Protein AF-A0A1V5G1M1-F1 (afdb_monomer_lite)

Sequence (231 aa):
MRNNINVGIHYLGSWLAGNGCVPIHNLMEDAATAEISRSQVWQALLQPTQAVLLSWSGNGELPQVTHVEAAEQYLDLRGEAVLAGLYLNELILALLPRHEAQVELFLRYGECLRQQLSTDQVQRAWHLRLFERDLLAALGFALQLDRDRHGDTLHPDARYRYHPESGAVRDEQGAAVASLPGALLIGLREGMMPDANDVRACRHWLRDLLAQHLGGRELNAWSLMQEIRAI

pLDDT: mean 88.47, std 7.5, range [48.5, 98.19]

Foldseek 3Di:
DVLLVQLLVQCVVVVVVVDQWDQDPNDTDGPVSNVVSVVVVVVVQPDQPFDWDWDFDDDDDDTHTDDIDTDPDDQPQDDVLVLLSLQLVLLCVQFPDPPDDDPVLVVLSNVLSNQSPDPDPLSNLLSSLLSLQVSCVSSVQHAPLQAFLVRHGQDQAWWWAQDSVRHTDTDPPPPDPLIAGNVLSVCSVVVNRDDSVRSVSSVVVSVVVSCVSSPPDDGPSVVVVVVVVVD

Radius of gyration: 24.03 Å; chains: 1; bounding box: 54×31×76 Å

Structure (mmCIF, N/CA/C/O backbone):
data_AF-A0A1V5G1M1-F1
#
_entry.id   AF-A0A1V5G1M1-F1
#
loop_
_atom_site.group_PDB
_atom_site.id
_atom_site.type_symbol
_atom_site.label_atom_id
_atom_site.label_alt_id
_atom_site.label_comp_id
_atom_site.label_asym_id
_atom_site.label_entity_id
_atom_site.label_seq_id
_atom_site.pdbx_PDB_ins_code
_atom_site.Cartn_x
_atom_site.Cartn_y
_atom_site.Cartn_z
_atom_site.occupancy
_atom_site.B_iso_or_equiv
_atom_site.auth_seq_id
_atom_site.auth_comp_id
_atom_site.auth_asym_id
_atom_site.auth_atom_id
_atom_site.pdbx_PDB_model_num
ATOM 1 N N . MET A 1 1 ? -6.257 -0.663 29.503 1.00 70.69 1 MET A N 1
ATOM 2 C CA . MET A 1 1 ? -7.305 -1.503 28.873 1.00 70.69 1 MET A CA 1
ATOM 3 C C . MET A 1 1 ? -7.975 -2.473 29.848 1.00 70.69 1 MET A C 1
ATOM 5 O O . MET A 1 1 ? -9.162 -2.305 30.075 1.00 70.69 1 MET A O 1
ATOM 9 N N . ARG A 1 2 ? -7.266 -3.433 30.477 1.00 81.00 2 ARG A N 1
ATOM 10 C CA . ARG A 1 2 ? -7.880 -4.378 31.447 1.00 81.00 2 ARG A CA 1
ATOM 11 C C . ARG A 1 2 ? -8.631 -3.685 32.594 1.00 81.00 2 ARG A C 1
ATOM 13 O O . ARG A 1 2 ? -9.730 -4.106 32.923 1.00 81.00 2 ARG A O 1
ATOM 20 N N . ASN A 1 3 ? -8.065 -2.602 33.131 1.00 84.81 3 ASN A N 1
ATOM 21 C CA . ASN A 1 3 ? -8.708 -1.787 34.165 1.00 84.81 3 ASN A CA 1
ATOM 22 C C . ASN A 1 3 ? -10.043 -1.191 33.686 1.00 84.81 3 ASN A C 1
ATOM 24 O O . ASN A 1 3 ? -11.057 -1.358 34.341 1.00 84.81 3 ASN A O 1
ATOM 28 N N . ASN A 1 4 ? -10.067 -0.588 32.496 1.00 83.75 4 ASN A N 1
ATOM 29 C CA . ASN A 1 4 ? -11.269 0.037 31.933 1.00 83.75 4 ASN A CA 1
ATOM 30 C C . ASN A 1 4 ? -12.379 -0.982 31.640 1.00 83.75 4 ASN A C 1
ATOM 32 O O . ASN A 1 4 ? -13.552 -0.691 31.847 1.00 83.75 4 ASN A O 1
ATOM 36 N N . ILE A 1 5 ? -12.010 -2.184 31.180 1.00 83.56 5 ILE A N 1
ATOM 37 C CA . ILE A 1 5 ? -12.963 -3.287 30.990 1.00 83.56 5 ILE A CA 1
ATOM 38 C C . ILE A 1 5 ? -13.539 -3.713 32.344 1.00 83.56 5 ILE A C 1
ATOM 40 O O . ILE A 1 5 ? -14.748 -3.882 32.467 1.00 83.56 5 ILE A O 1
ATOM 44 N N . ASN A 1 6 ? -12.685 -3.856 33.361 1.00 87.12 6 ASN A N 1
ATOM 45 C CA . ASN A 1 6 ? -13.104 -4.225 34.709 1.00 87.12 6 ASN A CA 1
ATOM 46 C C . ASN A 1 6 ? -14.069 -3.177 35.296 1.00 87.12 6 ASN A C 1
ATOM 48 O O . ASN A 1 6 ? -15.199 -3.524 35.632 1.00 87.12 6 ASN A O 1
ATOM 52 N N . VAL A 1 7 ? -13.677 -1.898 35.299 1.00 86.25 7 VAL A N 1
ATOM 53 C CA . VAL A 1 7 ? -14.512 -0.774 35.755 1.00 86.25 7 VAL A CA 1
ATOM 54 C C . VAL A 1 7 ? -15.849 -0.742 35.013 1.00 86.25 7 VAL A C 1
ATOM 56 O O . VAL A 1 7 ? -16.895 -0.681 35.653 1.00 86.25 7 VAL A O 1
ATOM 59 N N . GLY A 1 8 ? -15.840 -0.867 33.682 1.00 85.06 8 GLY A N 1
ATOM 60 C CA . GLY A 1 8 ? -17.059 -0.863 32.872 1.00 85.06 8 GLY A CA 1
ATOM 61 C C . GLY A 1 8 ? -18.022 -2.005 33.210 1.00 85.06 8 GLY A C 1
ATOM 62 O O . GLY A 1 8 ? -19.206 -1.755 33.419 1.00 85.06 8 GLY A O 1
ATOM 63 N N . ILE A 1 9 ? -17.530 -3.248 33.305 1.00 87.31 9 ILE A N 1
ATOM 64 C CA . ILE A 1 9 ? -18.361 -4.430 33.604 1.00 87.31 9 ILE A CA 1
ATOM 65 C C . ILE A 1 9 ? -18.929 -4.361 35.024 1.00 87.31 9 ILE A C 1
ATOM 67 O O . ILE A 1 9 ? -20.124 -4.588 35.221 1.00 87.31 9 ILE A O 1
ATOM 71 N N . HIS A 1 10 ? -18.089 -4.045 36.013 1.00 86.06 10 HIS A N 1
ATOM 72 C CA . HIS A 1 10 ? -18.520 -3.974 37.407 1.00 86.06 10 HIS A CA 1
ATOM 73 C C . HIS A 1 10 ? -19.514 -2.832 37.633 1.00 86.06 10 HIS A C 1
ATOM 75 O O . HIS A 1 10 ? -20.529 -3.042 38.298 1.00 86.06 10 HIS A O 1
ATOM 81 N N . TYR A 1 11 ? -19.283 -1.666 37.021 1.00 89.69 11 TYR A N 1
ATOM 82 C CA . TYR A 1 11 ? -20.225 -0.554 37.085 1.00 89.69 11 TYR A CA 1
ATOM 83 C C . TYR A 1 11 ? -21.585 -0.920 36.475 1.00 89.69 11 TYR A C 1
ATOM 85 O O . TYR A 1 11 ? -22.613 -0.738 37.123 1.00 89.69 11 TYR A O 1
ATOM 93 N N . LEU A 1 12 ? -21.607 -1.504 35.268 1.00 86.44 12 LEU A N 1
ATOM 94 C CA . LEU A 1 12 ? -22.844 -1.945 34.606 1.00 86.44 12 LEU A CA 1
ATOM 95 C C . LEU A 1 12 ? -23.621 -2.967 35.442 1.00 86.44 12 LEU A C 1
ATOM 97 O O . LEU A 1 12 ? -24.838 -2.850 35.574 1.00 86.44 12 LEU A O 1
ATOM 101 N N . GLY A 1 13 ? -22.927 -3.946 36.029 1.00 87.94 13 GLY A N 1
ATOM 102 C CA . GLY A 1 13 ? -23.547 -4.947 36.898 1.00 87.94 13 GLY A CA 1
ATOM 103 C C . GLY A 1 13 ? -24.214 -4.327 38.128 1.00 87.94 13 GLY A C 1
ATOM 104 O O . GLY A 1 13 ? -25.352 -4.667 38.453 1.00 87.94 13 GLY A O 1
ATOM 105 N N . SER A 1 14 ? -23.545 -3.382 38.790 1.00 87.38 14 SER A N 1
ATOM 106 C CA . SER A 1 14 ? -24.107 -2.667 39.941 1.00 87.38 14 SER A CA 1
ATOM 107 C C . SER A 1 14 ? -25.237 -1.709 39.561 1.00 87.38 14 SER A C 1
ATOM 109 O O . SER A 1 14 ? -26.234 -1.640 40.281 1.00 87.38 14 SER A O 1
ATOM 111 N N . TRP A 1 15 ? -25.133 -1.031 38.417 1.00 89.12 15 TRP A N 1
ATOM 112 C CA . TRP A 1 15 ? -26.177 -0.142 37.911 1.00 89.12 15 TRP A CA 1
ATOM 113 C C . TRP A 1 15 ? -27.465 -0.906 37.581 1.00 89.12 15 TRP A C 1
ATOM 115 O O . TRP A 1 15 ? -28.544 -0.495 38.005 1.00 89.12 15 TRP A O 1
ATOM 125 N N . LEU A 1 16 ? -27.360 -2.070 36.923 1.00 87.62 16 LEU A N 1
ATOM 126 C CA . LEU A 1 16 ? -28.497 -2.968 36.669 1.00 87.62 16 LEU A CA 1
ATOM 127 C C . LEU A 1 16 ? -29.128 -3.513 37.960 1.00 87.62 16 LEU A C 1
ATOM 129 O O . LEU A 1 16 ? -30.319 -3.814 37.983 1.00 87.62 16 LEU A O 1
ATOM 133 N N . ALA A 1 17 ? -28.353 -3.605 39.042 1.00 90.19 17 ALA A N 1
ATOM 134 C CA . ALA A 1 17 ? -28.844 -3.948 40.375 1.00 90.19 17 ALA A CA 1
ATOM 135 C C . ALA A 1 17 ? -29.441 -2.746 41.144 1.00 90.19 17 ALA A C 1
ATOM 137 O O . ALA A 1 17 ? -29.832 -2.901 42.300 1.00 90.19 17 ALA A O 1
ATOM 138 N N . GLY A 1 18 ? -29.520 -1.560 40.526 1.00 89.38 18 GLY A N 1
ATOM 139 C CA . GLY A 1 18 ? -30.114 -0.347 41.098 1.00 89.38 18 GLY A CA 1
ATOM 140 C C . GLY A 1 18 ? -29.135 0.597 41.807 1.00 89.38 18 GLY A C 1
ATOM 141 O O . GLY A 1 18 ? -29.579 1.573 42.407 1.00 89.38 18 GLY A O 1
ATOM 142 N N . ASN A 1 19 ? -27.821 0.350 41.737 1.00 86.19 19 ASN A N 1
ATOM 143 C CA . ASN A 1 19 ? -26.796 1.158 42.406 1.00 86.19 19 ASN A CA 1
ATOM 144 C C . ASN A 1 19 ? -25.933 1.933 41.398 1.00 86.19 19 ASN A C 1
ATOM 146 O O . ASN A 1 19 ? -25.110 1.352 40.697 1.00 86.19 19 ASN A O 1
ATOM 150 N N . GLY A 1 20 ? -26.081 3.261 41.357 1.00 82.75 20 GLY A N 1
ATOM 151 C CA . GLY A 1 20 ? -25.343 4.137 40.432 1.00 82.75 20 GLY A CA 1
ATOM 152 C C . GLY A 1 20 ? -23.979 4.642 40.921 1.00 82.75 20 GLY A C 1
ATOM 153 O O . GLY A 1 20 ? -23.321 5.374 40.185 1.00 82.75 20 GLY A O 1
ATOM 154 N N . CYS A 1 21 ? -23.576 4.278 42.141 1.00 84.31 21 CYS A N 1
ATOM 155 C CA . CYS A 1 21 ? -22.339 4.698 42.800 1.00 84.31 21 CYS A CA 1
ATOM 156 C C . CYS A 1 21 ? -21.640 3.447 43.346 1.00 84.31 21 CYS A C 1
ATOM 158 O O . CYS A 1 21 ? -22.202 2.758 44.203 1.00 84.31 21 CYS A O 1
ATOM 160 N N . VAL A 1 22 ? -20.482 3.097 42.783 1.00 87.69 22 VAL A N 1
ATOM 161 C CA . VAL A 1 22 ? -19.916 1.746 42.904 1.00 87.69 22 VAL A CA 1
ATOM 162 C C . VAL A 1 22 ? -18.461 1.810 43.370 1.00 87.69 22 VAL A C 1
ATOM 164 O O . VAL A 1 22 ? -17.631 2.394 42.676 1.00 87.69 22 VAL A O 1
ATOM 167 N N . PRO A 1 23 ? -18.101 1.189 44.509 1.00 86.50 23 PRO A N 1
ATOM 168 C CA . PRO A 1 23 ? -16.705 1.064 44.906 1.00 86.50 23 PRO A CA 1
ATOM 169 C C . PRO A 1 23 ? -15.978 0.065 43.999 1.00 86.50 23 PRO A C 1
ATOM 171 O O . PRO A 1 23 ? -16.245 -1.136 44.058 1.00 86.50 23 PRO A O 1
ATOM 174 N N . ILE A 1 24 ? -15.026 0.539 43.197 1.00 84.44 24 ILE A N 1
ATOM 175 C CA . ILE A 1 24 ? -14.168 -0.291 42.340 1.00 84.44 24 ILE A CA 1
ATOM 176 C C . ILE A 1 24 ? -12.715 0.129 42.583 1.00 84.44 24 ILE A C 1
ATOM 178 O O . ILE A 1 24 ? -12.389 1.307 42.553 1.00 84.44 24 ILE A O 1
ATOM 182 N N . HIS A 1 25 ? -11.824 -0.826 42.872 1.00 84.12 25 HIS A N 1
ATOM 183 C CA . HIS A 1 25 ? -10.397 -0.560 43.138 1.00 84.12 25 HIS A CA 1
ATOM 184 C C . HIS A 1 25 ? -10.123 0.534 44.198 1.00 84.12 25 HIS A C 1
ATOM 186 O O . HIS A 1 25 ? -9.190 1.319 44.058 1.00 84.12 25 HIS A O 1
AT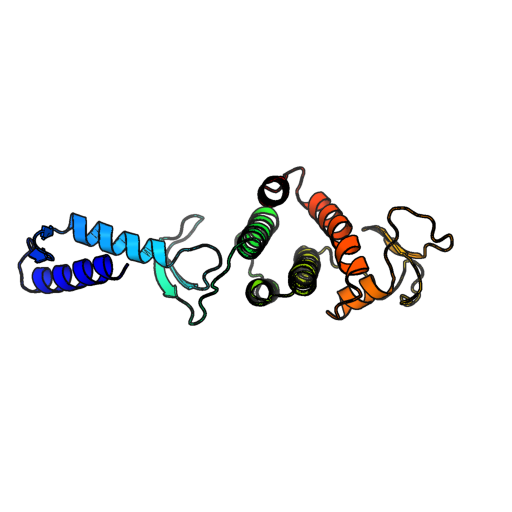OM 192 N N . ASN A 1 26 ? -10.916 0.569 45.278 1.00 84.94 26 ASN A N 1
ATOM 193 C CA . ASN A 1 26 ? -10.886 1.604 46.330 1.00 84.94 26 ASN A CA 1
ATOM 194 C C . ASN A 1 26 ? -11.204 3.037 45.847 1.00 84.94 26 ASN A C 1
ATOM 196 O O . ASN A 1 26 ? -11.005 3.988 46.602 1.00 84.94 26 ASN A O 1
ATOM 200 N N . LEU A 1 27 ? -11.725 3.193 44.630 1.00 84.44 27 LEU A N 1
ATOM 201 C CA . LEU A 1 27 ? -12.268 4.435 44.087 1.00 84.44 27 LEU A CA 1
ATOM 202 C C . LEU A 1 27 ? -13.793 4.340 43.998 1.00 84.44 27 LEU A C 1
ATOM 204 O O . LEU A 1 27 ? -14.360 3.246 43.971 1.00 84.44 27 LEU A O 1
ATOM 208 N N . MET A 1 28 ? -14.458 5.492 44.001 1.00 89.94 28 MET A N 1
ATOM 209 C CA . MET A 1 28 ? -15.906 5.572 43.852 1.00 89.94 28 MET A CA 1
ATOM 210 C C . MET A 1 28 ? -16.243 5.910 42.411 1.00 89.94 28 MET A C 1
ATOM 212 O O . MET A 1 28 ? -15.996 7.030 41.974 1.00 89.94 28 MET A O 1
ATOM 216 N N . GLU A 1 29 ? -16.777 4.929 41.692 1.00 89.00 29 GLU A N 1
ATOM 217 C CA . GLU A 1 29 ? -17.067 5.049 40.272 1.00 89.00 29 GLU A CA 1
ATOM 218 C C . GLU A 1 29 ? -18.537 5.375 40.031 1.00 89.00 29 GLU A C 1
ATOM 220 O O . GLU A 1 29 ? -19.445 4.808 40.652 1.00 89.00 29 GLU A O 1
ATOM 225 N N . ASP A 1 30 ? -18.758 6.294 39.099 1.00 88.94 30 ASP A N 1
ATOM 226 C CA . ASP A 1 30 ? -20.064 6.742 38.649 1.00 88.94 30 ASP A CA 1
ATOM 227 C C . ASP A 1 30 ? -20.233 6.519 37.135 1.00 88.94 30 ASP A C 1
ATOM 229 O O . ASP A 1 30 ? -19.393 5.918 36.451 1.00 88.94 30 ASP A O 1
ATOM 233 N N . ALA A 1 31 ? -21.352 7.004 36.597 1.00 83.69 31 ALA A N 1
ATOM 234 C CA . ALA A 1 31 ? -21.663 6.855 35.181 1.00 83.69 31 ALA A CA 1
ATOM 235 C C . ALA A 1 31 ? -20.630 7.554 34.283 1.00 83.69 31 A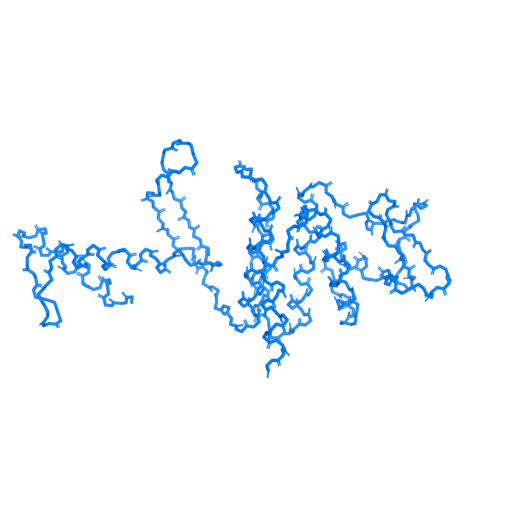LA A C 1
ATOM 237 O O . ALA A 1 31 ? -20.382 7.090 33.170 1.00 83.69 31 ALA A O 1
ATOM 238 N N . ALA A 1 32 ? -20.006 8.641 34.752 1.00 84.38 32 ALA A N 1
ATOM 239 C CA . ALA A 1 32 ? -19.012 9.368 33.979 1.00 84.38 32 ALA A CA 1
ATOM 240 C C . ALA A 1 32 ? -17.715 8.559 33.854 1.00 84.38 32 ALA A C 1
ATOM 242 O O . ALA A 1 32 ? -17.195 8.424 32.742 1.00 84.38 32 ALA A O 1
ATOM 243 N N . THR A 1 33 ? -17.216 7.950 34.938 1.00 84.12 33 THR A N 1
ATOM 244 C CA . THR A 1 33 ? -16.014 7.104 34.831 1.00 84.12 33 THR A CA 1
ATOM 245 C C . THR A 1 33 ? -16.260 5.848 34.000 1.00 84.12 33 THR A C 1
ATOM 247 O O . THR A 1 33 ? -15.388 5.429 33.227 1.00 84.12 33 THR A O 1
ATOM 250 N N . ALA A 1 34 ? -17.450 5.254 34.110 1.00 83.00 34 ALA A N 1
ATOM 251 C CA . ALA A 1 34 ? -17.837 4.122 33.277 1.00 83.00 34 ALA A CA 1
ATOM 252 C C . ALA A 1 34 ? -17.859 4.496 31.786 1.00 83.00 34 ALA A C 1
ATOM 254 O O . ALA A 1 34 ? -17.341 3.748 30.954 1.00 83.00 34 ALA A O 1
ATOM 255 N N . GLU A 1 35 ? -18.371 5.681 31.447 1.00 83.50 35 GLU A N 1
ATOM 256 C CA . GLU A 1 35 ? -18.437 6.170 30.069 1.00 83.50 35 GLU A CA 1
ATOM 257 C C . GLU A 1 35 ? -17.056 6.525 29.494 1.00 83.50 35 GLU A C 1
ATOM 259 O O . GLU A 1 35 ? -16.754 6.204 28.339 1.00 83.50 35 GLU A O 1
ATOM 264 N N . ILE A 1 36 ? -16.165 7.102 30.306 1.00 83.88 36 ILE A N 1
ATOM 265 C CA . ILE A 1 36 ? -14.757 7.321 29.937 1.00 83.88 36 ILE A CA 1
ATOM 266 C C . ILE A 1 36 ? -14.057 5.977 29.702 1.00 83.88 36 ILE A C 1
ATOM 268 O O . ILE A 1 36 ? -13.379 5.795 28.688 1.00 83.88 36 ILE A O 1
ATOM 272 N N . SER A 1 37 ? -14.250 5.013 30.603 1.00 82.81 37 SER A N 1
ATOM 273 C CA . SER A 1 37 ? -13.671 3.672 30.493 1.00 82.81 37 SER A CA 1
ATOM 274 C C . SER A 1 37 ? -14.140 2.963 29.219 1.00 82.81 37 SER A C 1
ATOM 276 O O . SER A 1 37 ? -13.314 2.422 28.478 1.00 82.81 37 SER A O 1
ATOM 278 N N . ARG A 1 38 ? -15.443 3.032 28.913 1.00 81.25 38 ARG A N 1
ATOM 279 C CA . ARG A 1 38 ? -16.045 2.512 27.677 1.00 81.25 38 ARG A CA 1
ATOM 280 C C . ARG A 1 38 ? -15.443 3.177 26.437 1.00 81.25 38 ARG A C 1
ATOM 282 O O . ARG A 1 38 ? -15.018 2.480 25.515 1.00 81.25 38 ARG A O 1
ATOM 289 N N . SER A 1 39 ? -15.345 4.506 26.437 1.00 80.50 39 SER A N 1
ATOM 290 C CA . SER A 1 39 ? -14.796 5.291 25.322 1.00 80.50 39 SER A CA 1
ATOM 291 C C . SER A 1 39 ? -13.324 4.972 25.054 1.00 80.50 39 SER A C 1
ATOM 293 O O . SER A 1 39 ? -12.921 4.817 23.904 1.00 80.50 39 SER A O 1
ATOM 295 N N . GLN A 1 40 ? -12.519 4.785 26.102 1.00 81.50 40 GLN A N 1
ATOM 296 C CA . GLN A 1 40 ? -11.112 4.399 25.962 1.00 81.50 40 GLN A CA 1
ATOM 297 C C . GLN A 1 40 ? -10.937 2.974 25.412 1.00 81.50 40 GLN A C 1
ATOM 299 O O . GLN A 1 40 ? -9.981 2.712 24.683 1.00 81.50 40 GLN A O 1
ATOM 304 N N . VAL A 1 41 ? -11.846 2.042 25.729 1.00 77.62 41 VAL A N 1
ATOM 305 C CA . VAL A 1 41 ? -11.844 0.699 25.115 1.00 77.62 41 VAL A CA 1
ATOM 306 C C . VAL A 1 41 ? -12.139 0.792 23.614 1.00 77.62 41 VAL A C 1
ATOM 308 O O . VAL A 1 41 ? -11.462 0.137 22.828 1.00 77.62 41 VAL A O 1
ATOM 311 N N . TRP A 1 42 ? -13.078 1.649 23.206 1.00 77.19 42 TRP A N 1
ATOM 312 C CA . TRP A 1 42 ? -13.374 1.907 21.790 1.00 77.19 42 TRP A CA 1
ATOM 313 C C . TRP A 1 42 ? -12.188 2.539 21.050 1.00 77.19 42 TRP A C 1
ATOM 315 O O . TRP A 1 42 ? -11.819 2.085 19.969 1.00 77.19 42 TRP A O 1
ATOM 325 N N . GLN A 1 43 ? -11.538 3.538 21.650 1.00 77.94 43 GLN A N 1
ATOM 326 C CA . GLN A 1 43 ? -10.333 4.162 21.089 1.00 77.94 43 GLN A CA 1
ATOM 327 C C . GLN A 1 43 ? -9.181 3.162 20.914 1.00 77.94 43 GLN A C 1
ATOM 329 O O . GLN A 1 43 ? -8.406 3.272 19.966 1.00 77.94 43 GLN A O 1
ATOM 334 N N . ALA A 1 44 ? -9.072 2.170 21.801 1.00 77.69 44 ALA A N 1
ATOM 335 C CA . ALA A 1 44 ? -8.059 1.125 21.691 1.00 77.69 44 ALA A CA 1
ATOM 336 C C . ALA A 1 44 ? -8.301 0.165 20.510 1.00 77.69 44 ALA A C 1
ATOM 338 O O . ALA A 1 44 ? -7.341 -0.412 20.011 1.00 77.69 44 ALA A O 1
ATOM 339 N N . LEU A 1 45 ? -9.549 -0.001 20.054 1.00 79.50 45 LEU A N 1
ATOM 340 C CA . LEU A 1 45 ? -9.872 -0.799 18.864 1.00 79.50 45 LEU A CA 1
ATOM 341 C C . LEU A 1 45 ? -9.643 -0.020 17.564 1.00 79.50 45 LEU A C 1
ATOM 343 O O . LEU A 1 45 ? -9.209 -0.592 16.571 1.00 79.50 45 LEU A O 1
ATOM 347 N N . LEU A 1 46 ? -9.905 1.288 17.569 1.00 84.56 46 LEU A N 1
ATOM 348 C CA . LEU A 1 46 ? -9.789 2.162 16.397 1.00 84.56 46 LEU A CA 1
ATOM 349 C C . LEU A 1 46 ? -8.364 2.710 16.222 1.00 84.56 46 LEU A C 1
ATOM 351 O O . LEU A 1 46 ? -8.153 3.915 16.088 1.00 84.56 46 LEU A O 1
ATOM 355 N N . GLN A 1 47 ? -7.376 1.818 16.248 1.00 85.06 47 GLN A N 1
ATOM 356 C CA . GLN A 1 47 ? -5.984 2.167 15.970 1.00 85.06 47 GLN A CA 1
ATOM 357 C C . GLN A 1 47 ? -5.693 2.072 14.464 1.00 85.06 47 GLN A C 1
ATOM 359 O O . GLN A 1 47 ? -6.236 1.193 13.788 1.00 85.06 47 GLN A O 1
ATOM 364 N N . PRO A 1 48 ? -4.819 2.933 13.906 1.00 85.62 48 PRO A N 1
ATOM 365 C CA . PRO A 1 48 ? -4.356 2.778 12.531 1.00 85.62 48 PRO A CA 1
ATOM 366 C C . PRO A 1 48 ? -3.791 1.374 12.299 1.00 85.62 48 PRO A C 1
ATOM 368 O O . PRO A 1 48 ? -3.149 0.817 13.186 1.00 85.62 48 PRO A O 1
ATOM 371 N N . THR A 1 49 ? -3.988 0.815 11.102 1.00 88.44 49 THR A N 1
ATOM 372 C CA . THR A 1 49 ? -3.501 -0.525 10.695 1.00 88.44 49 THR A CA 1
ATOM 373 C C . THR A 1 49 ? -4.090 -1.720 11.463 1.00 88.44 49 THR A C 1
ATOM 375 O O . THR A 1 49 ? -3.763 -2.863 11.150 1.00 88.44 49 THR A O 1
ATOM 378 N N . GLN A 1 50 ? -5.010 -1.483 12.405 1.00 88.31 50 GLN A N 1
ATOM 379 C CA . GLN A 1 50 ? -5.842 -2.524 13.002 1.00 88.31 50 GLN A CA 1
ATOM 380 C C . GLN A 1 50 ? -6.990 -2.862 12.044 1.00 88.31 50 GLN A C 1
ATOM 382 O O . GLN A 1 50 ? -7.790 -1.997 11.683 1.00 88.31 50 GLN A O 1
ATOM 387 N N . ALA A 1 51 ? -7.108 -4.132 11.660 1.00 90.00 51 ALA A N 1
ATOM 388 C CA . ALA A 1 51 ? -8.280 -4.601 10.934 1.00 90.00 51 ALA A CA 1
ATOM 389 C C . ALA A 1 51 ? -9.487 -4.686 11.882 1.00 90.00 51 ALA A C 1
ATOM 391 O O . ALA A 1 51 ? -9.408 -5.273 12.966 1.00 90.00 51 ALA A O 1
ATOM 392 N N . VAL A 1 52 ? -10.609 -4.103 11.463 1.00 90.88 52 VAL A N 1
ATOM 393 C CA . VAL A 1 52 ? -11.853 -4.062 12.237 1.00 90.88 52 VAL A CA 1
ATOM 394 C C . VAL A 1 52 ? -13.054 -4.361 11.348 1.00 90.88 52 VAL A C 1
ATOM 396 O O . VAL A 1 52 ? -13.092 -3.968 10.182 1.00 90.88 52 VAL A O 1
ATOM 399 N N . LEU A 1 53 ? -14.050 -5.035 11.915 1.00 91.50 53 LEU A N 1
ATOM 400 C CA . LEU A 1 53 ? -15.391 -5.112 11.349 1.00 91.50 53 LEU A CA 1
ATOM 401 C C . LEU A 1 53 ? -16.201 -3.947 11.910 1.00 91.50 53 LEU A C 1
ATOM 403 O O . LEU A 1 53 ? -16.286 -3.762 13.125 1.00 91.50 53 LEU A O 1
ATOM 407 N N . LEU A 1 54 ? -16.770 -3.143 11.017 1.00 90.94 54 LEU A N 1
ATOM 408 C CA . LEU A 1 54 ? -17.494 -1.927 11.364 1.00 90.94 54 LEU A CA 1
ATOM 409 C C . LEU A 1 54 ? -18.926 -2.024 10.860 1.00 90.94 54 LEU A C 1
ATOM 411 O O . LEU A 1 54 ? -19.165 -2.374 9.708 1.00 90.94 54 LEU A O 1
ATOM 415 N N . SER A 1 55 ? -19.874 -1.664 11.719 1.00 92.44 55 SER A N 1
ATOM 416 C CA . SER A 1 55 ? -21.244 -1.354 11.316 1.00 92.44 55 SER A CA 1
ATOM 417 C C . SER A 1 55 ? -21.522 0.114 11.583 1.00 92.44 55 SER A C 1
ATOM 419 O O . SER A 1 55 ? -21.065 0.680 12.579 1.00 92.44 55 SER A O 1
ATOM 421 N N . TRP A 1 56 ? -22.283 0.738 10.693 1.00 92.75 56 TRP A N 1
ATOM 422 C CA . TRP A 1 56 ? -22.685 2.129 10.824 1.00 92.75 56 TRP A CA 1
ATOM 423 C C . TRP A 1 56 ? -24.117 2.329 10.336 1.00 92.75 56 TRP A C 1
ATOM 425 O O . TRP A 1 56 ? -24.664 1.516 9.592 1.00 92.75 56 TRP A O 1
ATOM 435 N N . SER A 1 57 ? -24.729 3.427 10.766 1.00 94.38 57 SER A N 1
ATOM 436 C CA . SER A 1 57 ? -26.063 3.849 10.343 1.00 94.38 57 SER A CA 1
ATOM 437 C C . SER A 1 57 ? -26.095 5.348 10.064 1.00 94.38 57 SER A C 1
ATOM 439 O O . SER A 1 57 ? -25.331 6.112 10.656 1.00 94.38 57 SER A O 1
ATOM 441 N N . GLY A 1 58 ? -27.003 5.771 9.188 1.00 89.62 58 GLY A N 1
ATOM 442 C CA . GLY A 1 58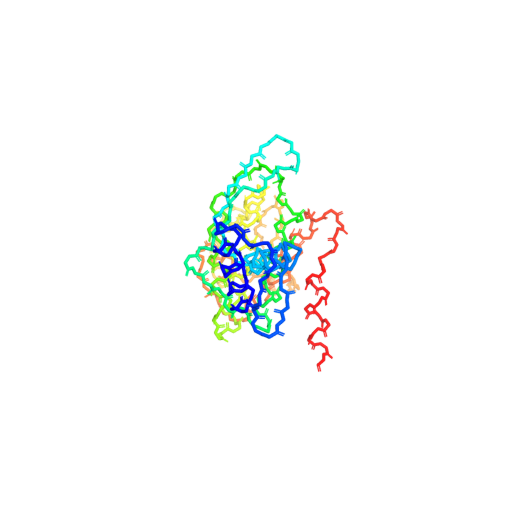 ? -27.142 7.164 8.764 1.00 89.62 58 GLY A CA 1
ATOM 443 C C . GLY A 1 58 ? -26.663 7.400 7.331 1.00 89.62 58 GLY A C 1
ATOM 444 O O . GLY A 1 58 ? -25.943 6.586 6.757 1.00 89.62 58 GLY A O 1
ATOM 445 N N . ASN A 1 59 ? -27.096 8.525 6.765 1.00 81.75 59 ASN A N 1
ATOM 446 C CA . ASN A 1 59 ? -26.752 8.966 5.416 1.00 81.75 59 ASN A CA 1
ATOM 447 C C . ASN A 1 59 ? -25.790 10.160 5.473 1.00 81.75 59 ASN A C 1
ATOM 449 O O . ASN A 1 59 ? -25.791 10.916 6.444 1.00 81.75 59 ASN A O 1
ATOM 453 N N . GLY A 1 60 ? -25.041 10.383 4.394 1.00 80.25 60 GLY A N 1
ATOM 454 C CA . GLY A 1 60 ? -24.144 11.534 4.259 1.00 80.25 60 GLY A CA 1
ATOM 455 C C . GLY A 1 60 ? -22.716 11.250 4.728 1.00 80.25 60 GLY A C 1
ATOM 456 O O . GLY A 1 60 ? -22.305 10.099 4.852 1.00 80.25 60 GLY A O 1
ATOM 457 N N . GLU A 1 61 ? -21.939 12.312 4.948 1.00 81.94 61 GLU A N 1
ATOM 458 C CA . GLU A 1 61 ? -20.487 12.205 5.162 1.00 81.94 61 GLU A CA 1
ATOM 459 C C . GLU A 1 61 ? -20.066 11.756 6.568 1.00 81.94 61 GLU A C 1
ATOM 461 O O . GLU A 1 61 ? -18.917 11.356 6.757 1.00 81.94 61 GLU A O 1
ATOM 466 N N . LEU A 1 62 ? -20.972 11.830 7.546 1.00 86.50 62 LEU A N 1
ATOM 467 C CA . LEU A 1 62 ? -20.703 11.523 8.953 1.00 86.50 62 LEU A CA 1
ATOM 468 C C . LEU A 1 62 ? -21.713 10.494 9.487 1.00 86.50 62 LEU A C 1
ATOM 470 O O . LEU A 1 62 ? -22.581 10.842 10.290 1.00 86.50 62 LEU A O 1
ATOM 474 N N . PRO A 1 63 ? -21.646 9.231 9.029 1.00 88.00 63 PRO A N 1
ATOM 475 C CA . PRO A 1 63 ? -22.480 8.175 9.579 1.00 88.00 63 PRO A CA 1
ATOM 476 C C . PRO A 1 63 ? -22.085 7.863 11.027 1.00 88.00 63 PRO A C 1
ATOM 478 O O . PRO A 1 63 ? -20.925 7.982 11.426 1.00 88.00 63 PRO A O 1
ATOM 481 N N . GLN A 1 64 ? -23.056 7.415 11.817 1.00 89.50 64 GLN A N 1
ATOM 482 C CA . GLN A 1 64 ? -22.821 6.988 13.188 1.00 89.50 64 GLN A CA 1
ATOM 483 C C . GLN A 1 64 ? -22.348 5.534 13.199 1.00 89.50 64 GLN A C 1
ATOM 485 O O . GLN A 1 64 ? -23.069 4.643 12.748 1.00 89.50 64 GLN A O 1
ATOM 490 N N . VAL A 1 65 ? -21.160 5.283 13.753 1.00 89.88 65 VAL A N 1
ATOM 491 C CA . VAL A 1 65 ? -20.666 3.923 14.012 1.00 89.88 65 VAL A CA 1
ATOM 492 C C . VAL A 1 65 ? -21.524 3.283 15.103 1.00 89.88 65 VAL A C 1
ATOM 494 O O . VAL A 1 65 ? -21.656 3.832 16.197 1.00 89.88 65 VAL A O 1
ATOM 497 N N . THR A 1 66 ? -22.122 2.132 14.803 1.00 90.19 66 THR A N 1
ATOM 498 C CA . THR A 1 66 ? -23.005 1.392 15.716 1.00 90.19 66 THR A CA 1
ATOM 499 C C . THR A 1 66 ? -22.307 0.201 16.353 1.00 90.19 66 THR A C 1
ATOM 501 O O . THR A 1 66 ? -22.621 -0.143 17.490 1.00 90.19 66 THR A O 1
ATOM 504 N N . HIS A 1 67 ? -21.347 -0.405 15.650 1.00 88.44 67 HIS A N 1
ATOM 505 C CA . HIS A 1 67 ? -20.626 -1.582 16.122 1.00 88.44 67 HIS A CA 1
ATOM 506 C C . HIS A 1 67 ? -19.187 -1.601 15.610 1.00 88.44 67 HIS A C 1
ATOM 508 O O . HIS A 1 67 ? -18.934 -1.214 14.467 1.00 88.44 67 HIS A O 1
ATOM 514 N N . VAL A 1 68 ? -18.265 -2.069 16.451 1.00 89.75 68 VAL A N 1
ATOM 515 C CA . VAL A 1 68 ? -16.842 -2.239 16.129 1.00 89.75 68 VAL A CA 1
ATOM 516 C C . VAL A 1 68 ? -16.360 -3.546 16.741 1.00 89.75 68 VAL A C 1
ATOM 518 O O . VAL A 1 68 ? -16.428 -3.720 17.957 1.00 89.75 68 VAL A O 1
ATOM 521 N N . GLU A 1 69 ? -15.816 -4.434 15.917 1.00 88.25 69 GLU A N 1
ATOM 522 C CA . GLU A 1 69 ? -15.147 -5.654 16.368 1.00 88.25 69 GLU A CA 1
ATOM 523 C C . GLU A 1 69 ? -13.722 -5.689 15.830 1.00 88.25 69 GLU A C 1
ATOM 525 O O . GLU A 1 69 ? -13.472 -5.328 14.679 1.00 88.25 69 GLU A O 1
ATOM 530 N N . ALA A 1 70 ? -12.774 -6.137 16.653 1.00 85.12 70 ALA A N 1
ATOM 531 C CA . ALA A 1 70 ? -11.444 -6.451 16.154 1.00 85.12 70 ALA A CA 1
ATOM 532 C C . ALA A 1 70 ? -11.529 -7.665 15.224 1.00 85.12 70 ALA A C 1
ATOM 534 O O . ALA A 1 70 ? -12.132 -8.676 15.581 1.00 85.12 70 ALA A O 1
ATOM 535 N N . ALA A 1 71 ? -10.875 -7.587 14.067 1.00 82.12 71 ALA A N 1
ATOM 536 C CA . ALA A 1 71 ? -10.578 -8.791 13.310 1.00 82.12 71 ALA A CA 1
ATOM 537 C C . ALA A 1 71 ? -9.571 -9.657 14.093 1.00 82.12 71 ALA A C 1
ATOM 539 O O . ALA A 1 71 ? -8.803 -9.151 14.913 1.00 82.12 71 ALA A O 1
ATOM 540 N N . GLU A 1 72 ? -9.546 -10.963 13.822 1.00 70.19 72 GLU A N 1
ATOM 541 C CA . GLU A 1 72 ? -8.735 -11.933 14.578 1.00 70.19 72 GLU A CA 1
ATOM 542 C C . GLU A 1 72 ? -7.218 -11.662 14.534 1.00 70.19 72 GLU A C 1
ATOM 544 O O . GLU A 1 72 ? -6.469 -12.168 15.370 1.00 70.19 72 GLU A O 1
ATOM 549 N N . GLN A 1 73 ? -6.742 -10.865 13.573 1.00 73.62 73 GLN A N 1
ATOM 550 C CA . GLN A 1 73 ? -5.320 -10.622 13.350 1.00 73.62 73 GLN A CA 1
ATOM 551 C C . GLN A 1 73 ? -4.889 -9.251 13.875 1.00 73.62 73 GLN A C 1
ATOM 553 O O . GLN A 1 73 ? -5.229 -8.211 13.313 1.00 73.62 73 GLN A O 1
ATOM 558 N N . TYR A 1 74 ? -4.072 -9.270 14.929 1.00 81.06 74 TYR A N 1
ATOM 559 C CA . TYR A 1 74 ? -3.335 -8.105 15.412 1.00 81.06 74 TYR A CA 1
ATOM 560 C C . TYR A 1 74 ? -1.960 -8.024 14.736 1.00 81.06 74 TYR A C 1
ATOM 562 O O . TYR A 1 74 ? -1.213 -9.006 14.734 1.00 81.06 74 TYR A O 1
ATOM 570 N N . LEU A 1 75 ? -1.612 -6.854 14.189 1.00 87.06 75 LEU A N 1
ATOM 571 C CA . LEU A 1 75 ? -0.299 -6.592 13.595 1.00 87.06 75 LEU A CA 1
ATOM 572 C C . LEU A 1 75 ? 0.547 -5.744 14.546 1.00 87.06 75 LEU A C 1
ATOM 574 O O . LEU A 1 75 ? 0.303 -4.554 14.726 1.00 87.06 75 LEU A O 1
ATOM 578 N N . ASP A 1 76 ? 1.577 -6.357 15.124 1.00 88.75 76 ASP A N 1
ATOM 579 C CA . ASP A 1 76 ? 2.534 -5.684 16.008 1.00 88.75 76 ASP A CA 1
ATOM 580 C C . ASP A 1 76 ? 3.636 -4.996 15.188 1.00 88.75 76 ASP A C 1
ATOM 582 O O . ASP A 1 76 ? 4.790 -5.432 15.138 1.00 88.75 76 ASP A O 1
ATOM 586 N N . LEU A 1 77 ? 3.255 -3.942 14.462 1.00 89.81 77 LEU A N 1
ATOM 587 C CA . LEU A 1 77 ? 4.195 -3.137 13.687 1.00 89.81 77 LEU A CA 1
ATOM 588 C C . LEU A 1 77 ? 5.096 -2.338 14.633 1.00 89.81 77 LEU A C 1
ATOM 590 O O . LEU A 1 77 ? 4.624 -1.624 15.517 1.00 89.81 77 LEU A O 1
ATOM 594 N N . ARG A 1 78 ? 6.413 -2.415 14.418 1.00 87.88 78 ARG A N 1
ATOM 595 C CA . ARG A 1 78 ? 7.421 -1.730 15.242 1.00 87.88 78 ARG A CA 1
ATOM 596 C C . ARG A 1 78 ? 8.471 -1.029 14.384 1.00 87.88 78 ARG A C 1
ATOM 598 O O . ARG A 1 78 ? 8.804 -1.487 13.292 1.00 87.88 78 ARG A O 1
ATOM 605 N N . GLY A 1 79 ? 9.026 0.071 14.894 1.00 87.56 79 GLY A N 1
ATOM 606 C CA . GLY A 1 79 ? 10.099 0.814 14.222 1.00 87.56 79 GLY A CA 1
ATOM 607 C C . GLY A 1 79 ? 9.711 1.258 12.806 1.00 87.56 79 GLY A C 1
ATOM 608 O O . GLY A 1 79 ? 8.633 1.816 12.606 1.00 87.56 79 GLY A O 1
ATOM 609 N N . GLU A 1 80 ? 10.564 0.974 11.812 1.00 87.44 80 GLU A N 1
ATOM 610 C CA . GLU A 1 80 ? 10.315 1.334 10.403 1.00 87.44 80 GLU A CA 1
ATOM 611 C C . GLU A 1 80 ? 8.994 0.763 9.847 1.00 87.44 80 GLU A C 1
ATOM 613 O O . GLU A 1 80 ? 8.404 1.361 8.948 1.00 87.44 80 GLU A O 1
ATOM 618 N N . ALA A 1 81 ? 8.495 -0.360 10.379 1.00 90.75 81 ALA A N 1
ATOM 619 C CA . ALA A 1 81 ? 7.240 -0.964 9.927 1.00 90.75 81 ALA A CA 1
ATOM 620 C C . ALA A 1 81 ? 6.014 -0.086 10.245 1.00 90.75 81 ALA A C 1
ATOM 622 O O . ALA A 1 81 ? 5.057 -0.057 9.472 1.00 90.75 81 ALA A O 1
ATOM 623 N N . VAL A 1 82 ? 6.058 0.688 11.337 1.00 90.25 82 VAL A N 1
ATOM 624 C CA . VAL A 1 82 ? 5.006 1.667 11.666 1.00 90.25 82 VAL A CA 1
ATOM 625 C C . VAL A 1 82 ? 4.973 2.775 10.616 1.00 90.25 82 VAL A C 1
ATOM 627 O O . VAL A 1 82 ? 3.904 3.150 10.141 1.00 90.25 82 VAL A O 1
ATOM 630 N N . LEU A 1 83 ? 6.147 3.259 10.199 1.00 90.38 83 LEU A N 1
ATOM 631 C CA . LEU A 1 83 ? 6.258 4.291 9.165 1.00 90.38 83 LEU A CA 1
ATOM 632 C C . LEU A 1 83 ? 5.718 3.796 7.823 1.00 90.38 83 LEU A C 1
ATOM 634 O O . LEU A 1 83 ? 5.059 4.550 7.112 1.00 90.38 83 LEU A O 1
ATOM 638 N N . ALA A 1 84 ? 5.963 2.528 7.490 1.00 92.38 84 ALA A N 1
ATOM 639 C CA . ALA A 1 84 ? 5.380 1.895 6.314 1.00 92.38 84 ALA A CA 1
ATOM 640 C C . ALA A 1 84 ? 3.842 1.876 6.387 1.00 92.38 84 ALA A C 1
ATOM 642 O O . ALA A 1 84 ? 3.187 2.255 5.421 1.00 92.38 84 ALA A O 1
ATOM 643 N N . GLY A 1 85 ? 3.261 1.525 7.539 1.00 93.62 85 GLY A N 1
ATOM 644 C CA . GLY A 1 85 ? 1.810 1.571 7.745 1.00 93.62 85 GLY A CA 1
ATOM 645 C C . GLY A 1 85 ? 1.219 2.978 7.594 1.00 93.62 85 GLY A C 1
ATOM 646 O O . GLY A 1 85 ? 0.226 3.163 6.890 1.00 93.62 85 GLY A O 1
ATOM 647 N N . LEU A 1 86 ? 1.860 3.988 8.189 1.00 92.06 86 LEU A N 1
ATOM 648 C CA . LEU A 1 86 ? 1.459 5.391 8.031 1.00 92.06 86 LEU A CA 1
ATOM 649 C C . LEU A 1 86 ? 1.550 5.852 6.574 1.00 92.06 86 LEU A C 1
ATOM 651 O O . LEU A 1 86 ? 0.647 6.531 6.093 1.00 92.06 86 LEU A O 1
ATOM 655 N N . TYR A 1 87 ? 2.600 5.445 5.861 1.00 94.12 87 TYR A N 1
ATOM 656 C CA . TYR A 1 87 ? 2.770 5.756 4.446 1.00 94.12 87 TYR A CA 1
ATOM 657 C C . TYR A 1 87 ? 1.645 5.182 3.579 1.00 94.12 87 TYR A C 1
ATOM 659 O O . TYR A 1 87 ? 1.071 5.906 2.766 1.00 94.12 87 TYR A O 1
ATOM 667 N N . LEU A 1 88 ? 1.292 3.909 3.777 1.00 95.81 88 LEU A N 1
ATOM 668 C CA . LEU A 1 88 ? 0.180 3.278 3.063 1.00 95.81 88 LEU A CA 1
ATOM 669 C C . LEU A 1 88 ? -1.146 3.999 3.340 1.00 95.81 88 LEU A C 1
ATOM 671 O O . LEU A 1 88 ? -1.900 4.278 2.409 1.00 95.81 88 LEU A O 1
ATOM 675 N N . ASN A 1 89 ? -1.408 4.348 4.604 1.00 94.81 89 ASN A N 1
ATOM 676 C CA . ASN A 1 89 ? -2.612 5.091 4.985 1.00 94.81 89 ASN A CA 1
ATOM 677 C C . ASN A 1 89 ? -2.665 6.458 4.308 1.00 94.81 89 ASN A C 1
ATOM 679 O O . ASN A 1 89 ? -3.710 6.855 3.801 1.00 94.81 89 ASN A O 1
ATOM 683 N N . GLU A 1 90 ? -1.546 7.179 4.294 1.00 94.94 90 GLU A N 1
ATOM 684 C CA . GLU A 1 90 ? -1.491 8.505 3.694 1.00 94.94 90 GLU A CA 1
ATOM 685 C C . GLU A 1 90 ? -1.710 8.454 2.180 1.00 94.94 90 GLU A C 1
ATOM 687 O O . GLU A 1 90 ? -2.454 9.280 1.660 1.00 94.94 90 GLU A O 1
ATOM 692 N N . LEU A 1 91 ? -1.148 7.457 1.485 1.00 94.56 91 LEU A N 1
ATOM 693 C CA . LEU A 1 91 ? -1.417 7.233 0.062 1.00 94.56 91 LEU A CA 1
ATOM 694 C C . LEU A 1 91 ? -2.902 6.997 -0.213 1.00 94.56 91 LEU A C 1
ATOM 696 O O . LEU A 1 91 ? -3.474 7.649 -1.083 1.00 94.56 91 LEU A O 1
ATOM 700 N N . ILE A 1 92 ? -3.524 6.083 0.535 1.00 94.56 92 ILE A N 1
ATOM 701 C CA . ILE A 1 92 ? -4.945 5.749 0.388 1.00 94.56 92 ILE A CA 1
ATOM 702 C C . ILE A 1 92 ? -5.805 6.996 0.607 1.00 94.56 92 ILE A C 1
ATOM 704 O O . ILE A 1 92 ? -6.659 7.306 -0.218 1.00 94.56 92 ILE A O 1
ATOM 708 N N . LEU A 1 93 ? -5.549 7.735 1.690 1.00 92.12 93 LEU A N 1
ATOM 709 C CA . LEU A 1 93 ? -6.299 8.944 2.039 1.00 92.12 93 LEU A CA 1
ATOM 710 C C . LEU A 1 93 ? -6.072 10.100 1.061 1.00 92.12 93 LEU A C 1
ATOM 712 O O . LEU A 1 93 ? -6.933 10.970 0.944 1.00 92.12 93 LEU A O 1
ATOM 716 N N . ALA A 1 94 ? -4.911 10.152 0.409 1.00 93.44 94 ALA A N 1
ATOM 717 C CA . ALA A 1 94 ? -4.579 11.209 -0.536 1.00 93.44 94 ALA A CA 1
ATOM 718 C C . ALA A 1 94 ? -5.106 10.934 -1.950 1.00 93.44 94 ALA A C 1
ATOM 720 O O . ALA A 1 94 ? -5.459 11.886 -2.640 1.00 93.44 94 ALA A O 1
ATOM 721 N N . LEU A 1 95 ? -5.129 9.669 -2.384 1.00 93.38 95 LEU A N 1
ATOM 722 C CA . LEU A 1 95 ? -5.333 9.318 -3.791 1.00 93.38 95 LEU A CA 1
ATOM 723 C C . LEU A 1 95 ? -6.666 8.625 -4.083 1.00 93.38 95 LEU A C 1
ATOM 725 O O . LEU A 1 95 ? -7.183 8.791 -5.186 1.00 93.38 95 LEU A O 1
ATOM 729 N N . LEU A 1 96 ? -7.231 7.846 -3.152 1.00 93.00 96 LEU A N 1
ATOM 730 C CA . LEU A 1 96 ? -8.462 7.111 -3.447 1.00 93.00 96 LEU A CA 1
ATOM 731 C C . LEU A 1 96 ? -9.711 7.996 -3.317 1.00 93.00 96 LEU A C 1
ATOM 733 O O . LEU A 1 96 ? -9.832 8.768 -2.359 1.00 93.00 96 LEU A O 1
ATOM 737 N N . PRO A 1 97 ? -10.684 7.853 -4.235 1.00 89.06 97 PRO A N 1
ATOM 738 C CA . PRO A 1 97 ? -11.969 8.523 -4.110 1.00 89.06 97 PRO A CA 1
ATOM 739 C C . PRO A 1 97 ? -12.743 8.009 -2.889 1.00 89.06 97 PRO A C 1
ATOM 741 O O . PRO A 1 97 ? -12.703 6.829 -2.530 1.00 89.06 97 PRO A O 1
ATOM 744 N N . ARG A 1 98 ? -13.490 8.907 -2.237 1.00 87.38 98 ARG A N 1
ATOM 745 C CA . ARG A 1 98 ? -14.383 8.536 -1.129 1.00 87.38 98 ARG A CA 1
ATOM 746 C C . ARG A 1 98 ? -15.577 7.744 -1.672 1.00 87.38 98 ARG A C 1
ATOM 748 O O . ARG 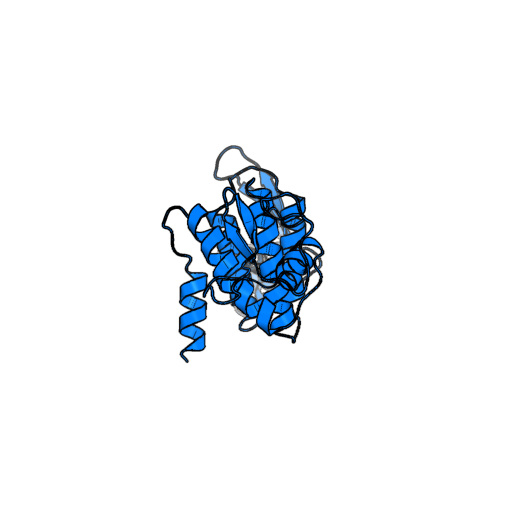A 1 98 ? -16.093 8.056 -2.738 1.00 87.38 98 ARG A O 1
ATOM 755 N N . HIS A 1 99 ? -16.064 6.788 -0.880 1.00 84.81 99 HIS A N 1
ATOM 756 C CA . HIS A 1 99 ? -17.278 5.999 -1.149 1.00 84.81 99 HIS A CA 1
ATOM 757 C C . HIS A 1 99 ? -17.216 5.034 -2.345 1.00 84.81 99 HIS A C 1
ATOM 759 O O . HIS A 1 99 ? -18.248 4.485 -2.725 1.00 84.81 99 HIS A O 1
ATOM 765 N N . GLU A 1 100 ? -16.031 4.764 -2.893 1.00 88.31 100 GLU A N 1
ATOM 766 C CA . GLU A 1 100 ? -15.842 3.743 -3.923 1.00 88.31 100 GLU A CA 1
ATOM 767 C C . GLU A 1 100 ? -15.190 2.487 -3.337 1.00 88.31 100 GLU A C 1
ATOM 769 O O . GLU A 1 100 ? -14.203 2.556 -2.601 1.00 88.31 100 GLU A O 1
ATOM 774 N N . ALA A 1 101 ? -15.757 1.318 -3.640 1.00 90.44 101 ALA A N 1
ATOM 775 C CA . ALA A 1 101 ? -15.260 0.053 -3.117 1.00 90.44 101 ALA A CA 1
ATOM 776 C C . ALA A 1 101 ? -14.031 -0.422 -3.906 1.00 90.44 101 ALA A C 1
ATOM 778 O O . ALA A 1 101 ? -14.129 -0.735 -5.088 1.00 90.44 101 ALA A O 1
ATOM 779 N N . GLN A 1 102 ? -12.894 -0.550 -3.220 1.00 94.25 102 GLN A N 1
ATOM 780 C CA . GLN A 1 102 ? -11.627 -1.025 -3.786 1.00 94.25 102 GLN A CA 1
ATOM 781 C C . GLN A 1 102 ? -11.217 -2.362 -3.144 1.00 94.25 102 GLN A C 1
ATOM 783 O O . GLN A 1 102 ? -10.263 -2.434 -2.372 1.00 94.25 102 GLN A O 1
ATOM 788 N N . VAL A 1 103 ? -11.983 -3.429 -3.415 1.00 94.19 103 VAL A N 1
ATOM 789 C CA . VAL A 1 103 ? -11.871 -4.723 -2.703 1.00 94.19 103 VAL A CA 1
ATOM 790 C C . VAL A 1 103 ? -10.501 -5.383 -2.888 1.00 94.19 103 VAL A C 1
ATOM 792 O O . VAL A 1 103 ? -9.874 -5.766 -1.903 1.00 94.19 103 VAL A O 1
ATOM 795 N N . GLU A 1 104 ? -10.009 -5.491 -4.125 1.00 95.19 104 GLU A N 1
ATOM 796 C CA . GLU A 1 104 ? -8.706 -6.120 -4.392 1.00 95.19 104 GLU A CA 1
ATOM 797 C C . GLU A 1 104 ? -7.570 -5.322 -3.740 1.00 95.19 104 GLU A C 1
ATOM 799 O O . GLU A 1 104 ? -6.732 -5.886 -3.039 1.00 95.19 104 GLU A O 1
ATOM 804 N N . LEU A 1 105 ? -7.582 -3.993 -3.881 1.00 96.81 105 LEU A N 1
ATOM 805 C CA . LEU A 1 105 ? -6.578 -3.126 -3.265 1.00 96.81 105 LEU A CA 1
ATOM 806 C C . LEU A 1 105 ? -6.614 -3.203 -1.730 1.00 96.81 105 LEU A C 1
ATOM 808 O O . LEU A 1 105 ? -5.562 -3.175 -1.096 1.00 96.81 105 LEU A O 1
ATOM 812 N N . PHE A 1 106 ? -7.795 -3.353 -1.124 1.00 95.19 106 PHE A N 1
ATOM 813 C CA . PHE A 1 106 ? -7.933 -3.570 0.317 1.00 95.19 106 PHE A CA 1
ATOM 814 C C . PHE A 1 106 ? -7.255 -4.873 0.773 1.00 95.19 106 PHE A C 1
ATOM 816 O O . PHE A 1 106 ? -6.547 -4.887 1.783 1.00 95.19 106 PHE A O 1
ATOM 823 N N . LEU A 1 107 ? -7.394 -5.961 0.008 1.00 95.06 107 LEU A N 1
ATOM 824 C CA . LEU A 1 107 ? -6.686 -7.215 0.290 1.00 95.06 107 LEU A CA 1
ATOM 825 C C . LEU A 1 107 ? -5.165 -7.051 0.131 1.00 95.06 107 LEU A C 1
ATOM 827 O O . LEU A 1 107 ? -4.404 -7.511 0.987 1.00 95.06 107 LEU A O 1
ATOM 831 N N . ARG A 1 108 ? -4.717 -6.338 -0.914 1.00 96.94 108 ARG A N 1
ATOM 832 C CA . ARG A 1 108 ? -3.293 -6.019 -1.139 1.00 96.94 108 ARG A CA 1
ATOM 833 C C . ARG A 1 108 ? -2.711 -5.145 -0.033 1.00 96.94 108 ARG A C 1
ATOM 835 O O . ARG A 1 108 ? -1.580 -5.381 0.384 1.00 96.94 108 ARG A O 1
ATOM 842 N N . TYR A 1 109 ? -3.479 -4.191 0.488 1.00 96.50 109 TYR A N 1
ATOM 843 C CA . TYR A 1 109 ? -3.108 -3.379 1.647 1.00 96.50 109 TYR A CA 1
ATOM 844 C C . TYR A 1 109 ? -2.849 -4.256 2.879 1.00 96.50 109 TYR A C 1
ATOM 846 O O . TYR A 1 109 ? -1.785 -4.159 3.493 1.00 96.50 109 TYR A O 1
ATOM 854 N N . GLY A 1 110 ? -3.777 -5.163 3.203 1.00 95.00 110 GLY A N 1
ATOM 855 C CA . GLY A 1 110 ? -3.631 -6.078 4.338 1.00 95.00 110 GLY A CA 1
ATOM 856 C C . GLY A 1 110 ? -2.432 -7.024 4.202 1.00 95.00 110 GLY A C 1
ATOM 857 O O . GLY A 1 110 ? -1.697 -7.235 5.168 1.00 95.00 110 GLY 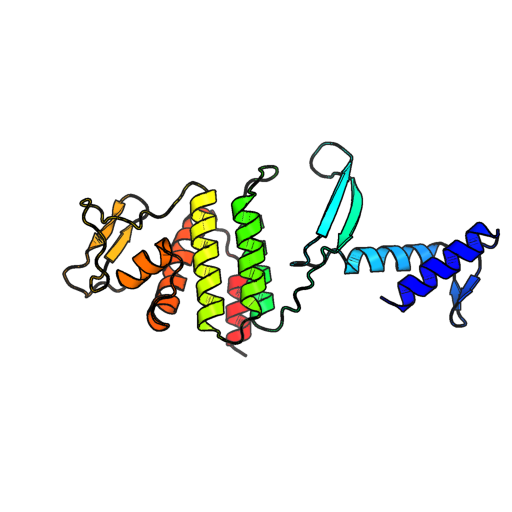A O 1
ATOM 858 N N . GLU A 1 111 ? -2.193 -7.568 3.004 1.00 95.44 111 GLU A N 1
ATOM 859 C CA . GLU A 1 111 ? -0.992 -8.366 2.718 1.00 95.44 111 GLU A CA 1
ATOM 860 C C . GLU A 1 111 ? 0.284 -7.528 2.871 1.00 95.44 111 GLU A C 1
ATOM 862 O O . GLU A 1 111 ? 1.210 -7.938 3.568 1.00 95.44 111 GLU A O 1
ATOM 867 N N . CYS A 1 112 ? 0.323 -6.321 2.299 1.00 97.12 112 CYS A N 1
ATOM 868 C CA . CYS A 1 112 ? 1.482 -5.438 2.392 1.00 97.12 112 CYS A CA 1
ATOM 869 C C . CYS A 1 112 ? 1.829 -5.095 3.848 1.00 97.12 112 CYS A C 1
ATOM 871 O O . CYS A 1 112 ? 3.009 -5.118 4.205 1.00 97.12 112 CYS A O 1
ATOM 873 N N . LEU A 1 113 ? 0.827 -4.819 4.694 1.00 95.88 113 LEU A N 1
ATOM 874 C CA . LEU A 1 113 ? 1.025 -4.598 6.129 1.00 95.88 113 LEU A CA 1
ATOM 875 C C . LEU A 1 113 ? 1.598 -5.834 6.830 1.00 95.88 113 LEU A C 1
ATOM 877 O O . LEU A 1 113 ? 2.564 -5.708 7.580 1.00 95.88 113 LEU A O 1
ATOM 881 N N . ARG A 1 114 ? 1.059 -7.033 6.563 1.00 95.31 114 ARG A N 1
ATOM 882 C CA . ARG A 1 114 ? 1.591 -8.289 7.126 1.00 95.31 114 ARG A CA 1
ATOM 883 C C . ARG A 1 114 ? 3.054 -8.504 6.751 1.00 95.31 114 ARG A C 1
ATOM 885 O O . ARG A 1 114 ? 3.857 -8.886 7.597 1.00 95.31 114 ARG A O 1
ATOM 892 N N . GLN A 1 115 ? 3.424 -8.189 5.514 1.00 96.62 115 GLN A N 1
ATOM 893 C CA . GLN A 1 115 ? 4.800 -8.322 5.031 1.00 96.62 115 GLN A CA 1
ATOM 894 C C . GLN A 1 115 ? 5.774 -7.348 5.710 1.00 96.62 115 GLN A C 1
ATOM 896 O O . GLN A 1 115 ? 6.978 -7.610 5.742 1.00 96.62 115 GLN A O 1
ATOM 901 N N . GLN A 1 116 ? 5.283 -6.271 6.338 1.00 96.06 116 GLN A N 1
ATOM 902 C CA . GLN A 1 116 ? 6.123 -5.387 7.154 1.00 96.06 116 GLN A CA 1
ATOM 903 C C . GLN A 1 116 ? 6.600 -6.030 8.466 1.00 96.06 116 GLN A C 1
ATOM 905 O O . GLN A 1 116 ? 7.494 -5.482 9.107 1.00 96.06 116 GLN A O 1
ATOM 910 N N . LEU A 1 117 ? 6.071 -7.199 8.843 1.00 94.62 117 LEU A N 1
ATOM 911 C CA . LEU A 1 117 ? 6.575 -7.990 9.971 1.00 94.62 117 LEU A CA 1
ATOM 912 C C . LEU A 1 117 ? 7.858 -8.769 9.630 1.00 94.62 117 LEU A C 1
ATOM 914 O O . LEU A 1 117 ? 8.500 -9.303 10.535 1.00 94.62 117 LEU A O 1
ATOM 918 N N . SER A 1 118 ? 8.250 -8.846 8.349 1.00 94.81 118 SER A N 1
ATOM 919 C CA . SER A 1 118 ? 9.499 -9.504 7.950 1.00 94.81 118 SER A CA 1
ATOM 920 C C . SER A 1 118 ? 10.715 -8.785 8.537 1.00 94.81 118 SER A C 1
ATOM 922 O O . SER A 1 118 ? 10.802 -7.552 8.535 1.00 94.81 118 SER A O 1
ATOM 924 N N . THR A 1 119 ? 11.701 -9.557 8.993 1.00 93.56 119 THR A N 1
ATOM 925 C CA . THR A 1 119 ? 12.994 -9.026 9.443 1.00 93.56 119 THR A CA 1
ATOM 926 C C . THR A 1 119 ? 13.842 -8.519 8.273 1.00 93.56 119 THR A C 1
ATOM 928 O O . THR A 1 119 ? 14.655 -7.612 8.464 1.00 93.56 119 THR A O 1
ATOM 931 N N . ASP A 1 120 ? 13.602 -9.011 7.055 1.00 94.44 120 ASP A N 1
ATOM 932 C CA . ASP A 1 120 ? 14.312 -8.598 5.845 1.00 94.44 120 ASP A CA 1
ATOM 933 C C . ASP A 1 120 ? 13.807 -7.239 5.329 1.00 94.44 120 ASP A C 1
ATOM 935 O O . ASP A 1 120 ? 12.676 -7.083 4.860 1.00 94.44 120 ASP A O 1
ATOM 939 N N . GLN A 1 121 ? 14.680 -6.230 5.390 1.00 92.12 121 GLN A N 1
ATOM 940 C CA . GLN A 1 121 ? 14.381 -4.876 4.929 1.00 92.12 121 GLN A CA 1
ATOM 941 C C . GLN A 1 121 ? 14.118 -4.797 3.418 1.00 92.12 121 GLN A C 1
ATOM 943 O O . GLN A 1 121 ? 13.303 -3.975 2.987 1.00 92.12 121 GLN A O 1
ATOM 948 N N . VAL A 1 122 ? 14.786 -5.623 2.610 1.00 94.12 122 VAL A N 1
ATOM 949 C CA . VAL A 1 122 ? 14.593 -5.651 1.154 1.00 94.12 122 VAL A CA 1
ATOM 950 C C . VAL A 1 122 ? 13.207 -6.198 0.842 1.00 94.12 122 VAL A C 1
ATOM 952 O O . VAL A 1 122 ? 12.466 -5.568 0.086 1.00 94.12 122 VAL A O 1
ATOM 955 N N . GLN A 1 123 ? 12.811 -7.284 1.509 1.00 95.12 123 GLN A N 1
ATOM 956 C CA . GLN A 1 123 ? 11.469 -7.848 1.385 1.00 95.12 123 GLN A CA 1
ATOM 957 C C . GLN A 1 123 ? 10.389 -6.841 1.801 1.00 95.12 123 GLN A C 1
ATOM 959 O O . GLN A 1 123 ? 9.408 -6.660 1.077 1.00 95.12 123 GLN A O 1
ATOM 964 N N . ARG A 1 124 ? 10.564 -6.131 2.925 1.00 95.00 124 ARG A N 1
ATOM 965 C CA . ARG A 1 124 ? 9.623 -5.074 3.346 1.00 95.00 124 ARG A CA 1
ATOM 966 C C . ARG A 1 124 ? 9.477 -3.980 2.288 1.00 95.00 124 ARG A C 1
ATOM 968 O O . ARG A 1 124 ? 8.360 -3.582 1.954 1.00 95.00 124 ARG A O 1
ATOM 975 N N . ALA A 1 125 ? 10.602 -3.510 1.745 1.00 94.94 125 ALA A N 1
ATOM 976 C CA . ALA A 1 125 ? 10.621 -2.476 0.715 1.00 94.94 125 ALA A CA 1
ATOM 977 C C . ALA A 1 125 ? 9.969 -2.940 -0.595 1.00 94.94 125 ALA A C 1
ATOM 979 O O . ALA A 1 125 ? 9.279 -2.144 -1.234 1.00 94.94 125 ALA A O 1
ATOM 980 N N . TRP A 1 126 ? 10.161 -4.207 -0.970 1.00 96.88 126 TRP A N 1
ATOM 981 C CA . TRP A 1 126 ? 9.565 -4.805 -2.161 1.00 96.88 126 TRP A CA 1
ATOM 982 C C . TRP A 1 126 ? 8.039 -4.829 -2.097 1.00 96.88 126 TRP A C 1
ATOM 984 O O . TRP A 1 126 ? 7.381 -4.368 -3.026 1.00 96.88 126 TRP A O 1
ATOM 994 N N . HIS A 1 127 ? 7.464 -5.256 -0.972 1.00 97.25 127 HIS A N 1
ATOM 995 C CA . HIS A 1 127 ? 6.007 -5.293 -0.818 1.00 97.25 127 HIS A CA 1
ATOM 996 C C . HIS A 1 127 ? 5.370 -3.900 -0.860 1.00 97.25 127 HIS A C 1
ATOM 998 O O . HIS A 1 127 ? 4.276 -3.751 -1.399 1.00 97.25 127 HIS A O 1
ATOM 1004 N N . LEU A 1 128 ? 6.086 -2.863 -0.408 1.00 97.38 128 LEU A N 1
ATOM 1005 C CA . LEU A 1 128 ? 5.654 -1.482 -0.634 1.00 97.38 128 LEU A CA 1
ATOM 1006 C C . LEU A 1 128 ? 5.621 -1.129 -2.129 1.00 97.38 128 LEU A C 1
ATOM 1008 O O . LEU A 1 128 ? 4.686 -0.466 -2.556 1.00 97.38 128 LEU A O 1
ATOM 1012 N N . ARG A 1 129 ? 6.604 -1.571 -2.931 1.00 97.31 129 ARG A N 1
ATOM 1013 C CA . ARG A 1 129 ? 6.611 -1.309 -4.385 1.00 97.31 129 ARG A CA 1
ATOM 1014 C C . ARG A 1 129 ? 5.445 -2.004 -5.091 1.00 97.31 129 ARG A C 1
ATOM 1016 O O . ARG A 1 129 ? 4.824 -1.411 -5.966 1.00 97.31 129 ARG A O 1
ATOM 1023 N N . LEU A 1 130 ? 5.129 -3.238 -4.692 1.00 97.88 130 LEU A N 1
ATOM 1024 C CA . LEU A 1 130 ? 3.974 -3.967 -5.223 1.00 97.88 130 LEU A CA 1
ATOM 1025 C C . LEU A 1 130 ? 2.662 -3.253 -4.894 1.00 97.88 130 LEU A C 1
ATOM 1027 O O . LEU A 1 130 ? 1.839 -3.067 -5.785 1.00 97.88 130 LEU A O 1
ATOM 1031 N N . PHE A 1 131 ? 2.500 -2.783 -3.654 1.00 98.19 131 PHE A N 1
ATOM 1032 C CA . PHE A 1 131 ? 1.316 -2.015 -3.279 1.00 98.19 131 PHE A CA 1
ATOM 1033 C C . PHE A 1 131 ? 1.188 -0.710 -4.076 1.00 98.19 131 PHE A C 1
ATOM 1035 O O . PHE A 1 131 ? 0.106 -0.384 -4.545 1.00 98.19 131 PHE A O 1
ATOM 1042 N N . GLU A 1 132 ? 2.278 0.034 -4.265 1.00 97.50 132 GLU A N 1
ATOM 1043 C CA . GLU A 1 132 ? 2.276 1.271 -5.059 1.00 97.50 132 GLU A CA 1
ATOM 1044 C C . GLU A 1 132 ? 1.909 1.026 -6.529 1.00 97.50 132 GLU A C 1
ATOM 1046 O O . GLU A 1 132 ? 1.117 1.778 -7.096 1.00 97.50 132 GLU A O 1
ATOM 1051 N N . ARG A 1 133 ? 2.445 -0.043 -7.136 1.00 96.69 133 ARG A N 1
ATOM 1052 C CA . ARG A 1 133 ? 2.055 -0.505 -8.478 1.00 96.69 133 ARG A CA 1
ATOM 1053 C C . ARG A 1 133 ? 0.553 -0.799 -8.536 1.00 96.69 133 ARG A C 1
ATOM 1055 O O . ARG A 1 133 ? -0.118 -0.357 -9.466 1.00 96.69 133 ARG A O 1
ATOM 1062 N N . ASP A 1 134 ? 0.037 -1.529 -7.552 1.00 97.50 134 ASP A N 1
ATOM 1063 C CA . ASP A 1 134 ? -1.374 -1.928 -7.497 1.00 97.50 134 ASP A CA 1
ATOM 1064 C C . ASP A 1 134 ? -2.294 -0.729 -7.259 1.00 97.50 134 ASP A C 1
ATOM 1066 O O . ASP A 1 134 ? -3.371 -0.645 -7.847 1.00 97.50 134 ASP A O 1
ATOM 1070 N N . LEU A 1 135 ? -1.847 0.242 -6.461 1.00 97.19 135 LEU A N 1
ATOM 1071 C CA . LEU A 1 135 ? -2.542 1.504 -6.251 1.00 97.19 135 LEU A CA 1
ATOM 1072 C C . LEU A 1 135 ? -2.631 2.310 -7.551 1.00 97.19 135 LEU A C 1
ATOM 1074 O O . LEU A 1 135 ? -3.713 2.772 -7.897 1.00 97.19 135 LEU A O 1
ATOM 1078 N N . LEU A 1 136 ? -1.531 2.443 -8.302 1.00 95.56 136 LEU A N 1
ATOM 1079 C CA . LEU A 1 136 ? -1.550 3.098 -9.617 1.00 95.56 136 LEU A CA 1
ATOM 1080 C C . LEU A 1 136 ? -2.538 2.410 -10.568 1.00 95.56 136 LEU A C 1
ATOM 1082 O O . LEU A 1 136 ? -3.314 3.088 -11.239 1.00 95.56 136 LEU A O 1
ATOM 1086 N N . ALA A 1 137 ? -2.565 1.075 -10.583 1.00 95.12 137 ALA A N 1
ATOM 1087 C CA . ALA A 1 137 ? -3.529 0.321 -11.380 1.00 95.12 137 ALA A CA 1
ATOM 1088 C C . ALA A 1 137 ? -4.983 0.585 -10.952 1.00 95.12 137 ALA A C 1
ATOM 1090 O O . ALA A 1 137 ? -5.830 0.820 -11.813 1.00 95.12 137 ALA A O 1
ATOM 1091 N N . ALA A 1 138 ? -5.265 0.617 -9.646 1.00 94.75 138 ALA A N 1
ATOM 1092 C CA . ALA A 1 138 ? -6.594 0.925 -9.110 1.00 94.75 138 ALA A CA 1
ATOM 1093 C C . ALA A 1 138 ? -7.060 2.355 -9.441 1.00 94.75 138 ALA A C 1
ATOM 1095 O O . ALA A 1 138 ? -8.252 2.592 -9.610 1.00 94.75 138 ALA A O 1
ATOM 1096 N N . LEU A 1 139 ? -6.122 3.296 -9.590 1.00 93.06 139 LEU A N 1
ATOM 1097 C CA . LEU A 1 139 ? -6.387 4.673 -10.022 1.00 93.06 139 LEU A CA 1
ATOM 1098 C C . LEU A 1 139 ? -6.588 4.811 -11.545 1.00 93.06 139 LEU A C 1
ATOM 1100 O O . LEU A 1 139 ? -6.824 5.915 -12.029 1.00 93.06 139 LEU A O 1
ATOM 1104 N N . GLY A 1 140 ? -6.482 3.718 -12.309 1.00 92.56 140 GLY A N 1
ATOM 1105 C CA . GLY A 1 140 ? -6.581 3.727 -13.772 1.00 92.56 140 GLY A CA 1
ATOM 1106 C C . GLY A 1 140 ? -5.262 4.018 -14.498 1.00 92.56 140 GLY A C 1
ATOM 1107 O O . GLY A 1 140 ? -5.256 4.155 -15.719 1.00 92.56 140 GLY A O 1
ATOM 1108 N N . PHE A 1 141 ? -4.139 4.061 -13.779 1.00 92.75 141 PHE A N 1
ATOM 1109 C CA . PHE A 1 141 ? -2.793 4.319 -14.305 1.00 92.75 141 PHE A CA 1
ATOM 1110 C C . PHE A 1 141 ? -1.918 3.058 -14.250 1.00 92.75 141 PHE A C 1
ATOM 1112 O O . PHE A 1 141 ? -0.762 3.091 -13.825 1.00 92.75 141 PHE A O 1
ATOM 1119 N N . ALA A 1 142 ? -2.483 1.917 -14.655 1.00 92.88 142 ALA A N 1
ATOM 1120 C CA . ALA A 1 142 ? -1.777 0.640 -14.655 1.00 92.88 142 ALA A CA 1
ATOM 1121 C C . ALA A 1 142 ? -0.506 0.702 -15.518 1.00 92.88 142 ALA A C 1
ATOM 1123 O O . ALA A 1 142 ? -0.528 1.145 -16.670 1.00 92.88 142 ALA A O 1
ATOM 1124 N N . LEU A 1 143 ? 0.607 0.230 -14.954 1.00 93.50 143 LEU A N 1
ATOM 1125 C CA . LEU A 1 143 ? 1.896 0.240 -15.635 1.00 93.50 143 LEU A CA 1
ATOM 1126 C C . LEU A 1 143 ? 1.930 -0.807 -16.755 1.00 93.50 143 LEU A C 1
ATOM 1128 O O . LEU A 1 143 ? 1.588 -1.970 -16.542 1.00 93.50 143 LEU A O 1
ATOM 1132 N N . GLN A 1 144 ? 2.404 -0.408 -17.934 1.00 92.88 144 GLN A N 1
ATOM 1133 C CA . GLN A 1 144 ? 2.617 -1.306 -19.069 1.00 92.88 144 GLN A CA 1
ATOM 1134 C C . GLN A 1 144 ? 3.972 -2.006 -18.906 1.00 92.88 144 GLN A C 1
ATOM 1136 O O . GLN A 1 144 ? 5.014 -1.450 -19.252 1.00 92.88 144 GLN A O 1
ATOM 1141 N N . LEU A 1 145 ? 3.960 -3.207 -18.320 1.00 94.12 145 LEU A N 1
ATOM 1142 C CA . LEU A 1 145 ? 5.171 -3.953 -17.936 1.00 94.12 145 LEU A CA 1
ATOM 1143 C C . LEU A 1 145 ? 5.413 -5.221 -18.775 1.00 94.12 145 LEU A C 1
ATOM 1145 O O . LEU A 1 145 ? 6.348 -5.968 -18.506 1.00 94.12 145 LEU A O 1
ATOM 1149 N N . ASP A 1 146 ? 4.583 -5.482 -19.786 1.00 92.00 146 ASP A N 1
ATOM 1150 C CA . ASP A 1 146 ? 4.716 -6.666 -20.646 1.00 92.00 146 ASP A CA 1
ATOM 1151 C C . ASP A 1 146 ? 5.646 -6.453 -21.831 1.00 92.00 146 ASP A C 1
ATOM 1153 O O . ASP A 1 146 ? 6.411 -7.344 -22.218 1.00 92.00 146 ASP A O 1
ATOM 1157 N N . ARG A 1 147 ? 5.535 -5.269 -22.428 1.00 94.25 147 ARG A N 1
ATOM 1158 C CA . ARG A 1 147 ? 6.166 -4.904 -23.688 1.00 94.25 147 ARG A CA 1
ATOM 1159 C C . ARG A 1 147 ? 6.731 -3.497 -23.598 1.00 94.25 147 ARG A C 1
ATOM 1161 O O . ARG A 1 147 ? 6.264 -2.678 -22.807 1.00 94.25 147 ARG A O 1
ATOM 1168 N N . ASP A 1 148 ? 7.732 -3.226 -24.414 1.00 94.62 148 ASP A N 1
ATOM 1169 C CA . ASP A 1 148 ? 8.237 -1.877 -24.618 1.00 94.62 148 ASP A CA 1
ATOM 1170 C C . ASP A 1 148 ? 7.341 -1.073 -25.585 1.00 94.62 148 ASP A C 1
ATOM 1172 O O . ASP A 1 148 ? 6.344 -1.578 -26.111 1.00 94.62 148 ASP A O 1
ATOM 1176 N N . ARG A 1 149 ? 7.696 0.192 -25.845 1.00 93.38 149 ARG A N 1
ATOM 1177 C CA . ARG A 1 149 ? 6.939 1.094 -26.735 1.00 93.38 149 ARG A CA 1
ATOM 1178 C C . ARG A 1 149 ? 6.798 0.582 -28.171 1.00 93.38 149 ARG A C 1
ATOM 1180 O O . ARG A 1 149 ? 5.985 1.119 -28.919 1.00 93.38 149 ARG A O 1
ATOM 1187 N N . HIS A 1 150 ? 7.650 -0.351 -28.590 1.00 91.81 150 HIS A N 1
ATOM 1188 C CA . HIS A 1 150 ? 7.646 -0.939 -29.926 1.00 91.81 150 HIS A CA 1
ATOM 1189 C C . HIS A 1 150 ? 6.835 -2.241 -29.971 1.00 91.81 150 HIS A C 1
ATOM 1191 O O . HIS A 1 150 ? 6.549 -2.742 -31.057 1.00 91.81 150 HIS A O 1
ATOM 1197 N N . GLY A 1 151 ? 6.391 -2.740 -28.814 1.00 92.50 151 GLY A N 1
ATOM 1198 C CA . GLY A 1 151 ? 5.645 -3.984 -28.680 1.00 92.50 151 GLY A CA 1
ATOM 1199 C C . GLY A 1 151 ? 6.533 -5.199 -28.416 1.00 92.50 151 GLY A C 1
ATOM 1200 O O . GLY A 1 151 ? 6.008 -6.314 -28.331 1.00 92.50 151 GLY A O 1
ATOM 1201 N N . ASP A 1 152 ? 7.842 -5.016 -28.245 1.00 94.31 152 ASP A N 1
ATOM 1202 C CA . ASP A 1 152 ? 8.769 -6.106 -27.957 1.00 94.31 152 ASP A CA 1
ATOM 1203 C C . ASP A 1 152 ? 8.689 -6.504 -26.483 1.00 94.31 152 ASP A C 1
ATOM 1205 O O . ASP A 1 152 ? 8.549 -5.659 -25.599 1.00 94.31 152 ASP A O 1
ATOM 1209 N N . THR A 1 153 ? 8.771 -7.804 -26.195 1.00 96.12 153 THR A N 1
ATOM 1210 C CA . THR A 1 153 ? 8.773 -8.303 -24.813 1.00 96.12 153 THR A CA 1
ATOM 1211 C C . THR A 1 153 ? 9.971 -7.743 -24.047 1.00 96.12 153 THR A C 1
ATOM 1213 O O . THR A 1 153 ? 11.091 -7.719 -24.564 1.00 96.12 153 THR A O 1
ATOM 1216 N N . LEU A 1 154 ? 9.756 -7.336 -22.792 1.00 95.31 154 LEU A N 1
ATOM 1217 C CA . LEU A 1 154 ? 10.851 -6.863 -21.944 1.00 95.31 154 LEU A CA 1
ATOM 1218 C C . LEU A 1 154 ? 11.895 -7.966 -21.716 1.00 95.31 154 LEU A C 1
ATOM 1220 O O . LEU A 1 154 ? 11.557 -9.114 -21.425 1.00 95.31 154 LEU A O 1
ATOM 1224 N N . HIS A 1 155 ? 13.173 -7.605 -21.818 1.00 94.44 155 HIS A N 1
ATOM 1225 C CA . HIS A 1 155 ? 14.297 -8.513 -21.623 1.00 94.44 155 HIS A CA 1
ATOM 1226 C C . HIS A 1 155 ? 14.949 -8.266 -20.255 1.00 94.44 155 HIS A C 1
ATOM 1228 O O . HIS A 1 155 ? 15.263 -7.111 -19.957 1.00 94.44 155 HIS A O 1
ATOM 1234 N N . PRO A 1 156 ? 15.210 -9.303 -19.435 1.00 92.31 156 PRO A N 1
ATOM 1235 C CA . PRO A 1 156 ? 15.722 -9.135 -18.072 1.00 92.31 156 PRO A CA 1
ATOM 1236 C C . PRO A 1 156 ? 17.054 -8.373 -18.015 1.00 92.31 156 PRO A C 1
ATOM 1238 O O . PRO A 1 156 ? 17.197 -7.464 -17.200 1.00 92.31 156 PRO A O 1
ATOM 1241 N N . ASP A 1 157 ? 17.973 -8.677 -18.935 1.00 91.38 157 ASP A N 1
ATOM 1242 C CA . ASP A 1 157 ? 19.312 -8.063 -18.989 1.00 91.38 157 ASP A CA 1
ATOM 1243 C C . ASP A 1 157 ? 19.353 -6.683 -19.673 1.00 91.38 157 ASP A C 1
ATOM 1245 O O . ASP A 1 157 ? 20.403 -6.043 -19.737 1.00 91.38 157 ASP A O 1
ATOM 1249 N N . ALA A 1 158 ? 18.233 -6.216 -20.233 1.00 92.56 158 ALA A N 1
ATOM 1250 C CA . ALA A 1 158 ? 18.165 -4.905 -20.870 1.00 92.56 158 ALA A CA 1
ATOM 1251 C C . ALA A 1 158 ? 17.816 -3.810 -19.854 1.00 92.56 158 ALA A C 1
ATOM 1253 O O . ALA A 1 158 ? 17.278 -4.075 -18.780 1.00 92.56 158 ALA A O 1
ATOM 1254 N N . ARG A 1 159 ? 18.098 -2.553 -20.205 1.00 93.25 159 ARG A N 1
ATOM 1255 C CA . ARG A 1 159 ? 17.686 -1.381 -19.423 1.00 93.25 159 ARG A CA 1
ATOM 1256 C C . ARG A 1 159 ? 16.615 -0.598 -20.167 1.00 93.25 159 ARG A C 1
ATOM 1258 O O . ARG A 1 159 ? 16.629 -0.542 -21.395 1.00 93.25 159 ARG A O 1
ATOM 1265 N N . TYR A 1 160 ? 15.707 0.019 -19.420 1.00 93.06 160 TYR A N 1
ATOM 1266 C CA . TYR A 1 160 ? 14.554 0.733 -19.957 1.00 93.06 160 TYR A CA 1
ATOM 1267 C C . TYR A 1 160 ? 14.347 2.061 -19.237 1.00 93.06 160 TYR A C 1
ATOM 1269 O O . TYR A 1 160 ? 14.433 2.133 -18.016 1.00 93.06 160 TYR A O 1
ATOM 1277 N N . ARG A 1 161 ? 14.010 3.117 -19.971 1.00 91.94 161 ARG A N 1
ATOM 1278 C CA . ARG A 1 161 ? 13.400 4.321 -19.395 1.00 91.94 161 ARG A CA 1
ATOM 1279 C C . ARG A 1 161 ? 11.893 4.201 -19.503 1.00 91.94 161 ARG A C 1
ATOM 1281 O O . ARG A 1 161 ? 11.384 3.971 -20.595 1.00 91.94 161 ARG A O 1
ATOM 1288 N N . TYR A 1 162 ? 11.191 4.379 -18.395 1.00 90.81 162 TYR A N 1
ATOM 1289 C CA . TYR A 1 162 ? 9.737 4.317 -18.390 1.00 90.81 162 TYR A CA 1
ATOM 1290 C C . TYR A 1 162 ? 9.132 5.713 -18.531 1.00 90.81 162 TYR A C 1
ATOM 1292 O O . TYR A 1 162 ? 9.467 6.610 -17.758 1.00 90.81 162 TYR A O 1
ATOM 1300 N N . HIS A 1 163 ? 8.226 5.878 -19.492 1.00 88.19 163 HIS A N 1
ATOM 1301 C CA . HIS A 1 163 ? 7.446 7.100 -19.689 1.00 88.19 163 HIS A CA 1
ATOM 1302 C C . HIS A 1 163 ? 5.966 6.787 -19.452 1.00 88.19 163 HIS A C 1
ATOM 1304 O O . HIS A 1 163 ? 5.463 5.878 -20.110 1.00 88.19 163 HIS A O 1
ATOM 1310 N N . PRO A 1 164 ? 5.245 7.517 -18.581 1.00 84.06 164 PRO A N 1
ATOM 1311 C CA . PRO A 1 164 ? 3.831 7.244 -18.296 1.00 84.06 164 PRO A CA 1
ATOM 1312 C C . PRO A 1 164 ? 2.953 7.130 -19.548 1.00 84.06 164 PRO A C 1
ATOM 1314 O O . PRO A 1 164 ? 2.123 6.234 -19.637 1.00 84.06 164 PRO A O 1
ATOM 1317 N N . GLU A 1 165 ? 3.185 7.993 -20.541 1.00 83.56 165 GLU A N 1
ATOM 1318 C CA . GLU A 1 165 ? 2.387 8.049 -21.772 1.00 83.56 165 GLU A CA 1
ATOM 1319 C C . GLU A 1 165 ? 2.795 7.013 -22.830 1.00 83.56 165 GLU A C 1
ATOM 1321 O O . GLU A 1 165 ? 2.003 6.678 -23.705 1.00 83.56 165 GLU A O 1
ATOM 1326 N N . SER A 1 166 ? 4.046 6.538 -22.807 1.00 84.56 166 SER A N 1
ATOM 1327 C CA . SER A 1 166 ? 4.624 5.721 -23.892 1.00 84.56 166 SER A CA 1
ATOM 1328 C C . SER A 1 166 ? 5.105 4.336 -23.451 1.00 84.56 166 SER A C 1
ATOM 1330 O O . SER A 1 166 ? 5.565 3.562 -24.287 1.00 84.56 166 SER A O 1
ATOM 1332 N N . GLY A 1 167 ? 5.030 4.021 -22.157 1.00 90.25 167 GLY A N 1
ATOM 1333 C CA . GLY A 1 167 ? 5.540 2.781 -21.579 1.00 90.25 167 GLY A CA 1
ATOM 1334 C C . GLY A 1 167 ? 7.069 2.722 -21.503 1.00 90.25 167 GLY A C 1
ATOM 1335 O O . GLY A 1 167 ? 7.772 3.741 -21.498 1.00 90.25 167 GLY A O 1
ATOM 1336 N N . ALA A 1 168 ? 7.599 1.503 -21.407 1.00 93.94 168 ALA A N 1
ATOM 1337 C CA . ALA A 1 168 ? 9.033 1.255 -21.335 1.00 93.94 168 ALA A CA 1
ATOM 1338 C C . ALA A 1 168 ? 9.716 1.513 -22.689 1.00 93.94 168 ALA A C 1
ATOM 1340 O O . ALA A 1 168 ? 9.266 1.050 -23.729 1.00 93.94 168 ALA A O 1
ATOM 1341 N N . VAL A 1 169 ? 10.841 2.224 -22.688 1.00 93.50 169 VAL A N 1
ATOM 1342 C CA . VAL A 1 169 ? 11.664 2.492 -23.874 1.00 93.50 169 VAL A CA 1
ATOM 1343 C C . VAL A 1 169 ? 13.058 1.963 -23.614 1.00 93.50 169 VAL A C 1
ATOM 1345 O O . VAL A 1 169 ? 13.703 2.393 -22.657 1.00 93.50 169 VAL A O 1
ATOM 1348 N N . ARG A 1 170 ? 13.526 1.036 -24.451 1.00 93.69 170 ARG A N 1
ATOM 1349 C CA . ARG A 1 170 ? 14.847 0.429 -24.290 1.00 93.69 170 ARG A CA 1
ATOM 1350 C C . ARG A 1 170 ? 15.946 1.496 -24.332 1.00 93.69 170 ARG A C 1
ATOM 1352 O O . ARG A 1 170 ? 15.955 2.365 -25.201 1.00 93.69 170 ARG A O 1
ATOM 1359 N N . ASP A 1 171 ? 16.854 1.443 -23.365 1.00 91.38 171 ASP A N 1
ATOM 1360 C CA . ASP A 1 171 ? 18.042 2.291 -23.292 1.00 91.38 171 ASP A CA 1
ATOM 1361 C C . ASP A 1 171 ? 19.241 1.532 -23.870 1.00 91.38 171 ASP A C 1
ATOM 1363 O O . ASP A 1 171 ? 19.941 0.812 -23.160 1.00 91.38 171 ASP A O 1
ATOM 1367 N N . GLU A 1 172 ? 19.452 1.664 -25.181 1.00 83.06 172 GLU A N 1
ATOM 1368 C CA . GLU A 1 172 ? 20.530 0.971 -25.904 1.00 83.06 172 GLU A CA 1
ATOM 1369 C C . GLU A 1 172 ? 21.932 1.429 -25.488 1.00 83.06 172 GLU A C 1
ATOM 1371 O O . GLU A 1 172 ? 22.899 0.686 -25.639 1.00 83.06 172 GLU A O 1
ATOM 1376 N N . GLN A 1 173 ? 22.051 2.646 -24.957 1.00 77.31 173 GLN A N 1
ATOM 1377 C CA . GLN A 1 173 ? 23.333 3.246 -24.589 1.00 77.31 173 GLN A CA 1
ATOM 1378 C C . GLN A 1 173 ? 23.704 2.955 -23.130 1.00 77.31 173 GLN A C 1
ATOM 1380 O O . GLN A 1 173 ? 24.850 3.173 -22.742 1.00 77.31 173 GLN A O 1
ATOM 1385 N N . GLY A 1 174 ? 22.751 2.477 -22.316 1.00 67.50 174 GLY A N 1
ATOM 1386 C CA . GLY A 1 174 ? 22.951 2.082 -20.916 1.00 67.50 174 GLY A CA 1
ATOM 1387 C C . GLY A 1 174 ? 23.447 3.198 -19.990 1.00 67.50 174 GLY A C 1
ATOM 1388 O O . GLY A 1 174 ? 23.841 2.924 -18.858 1.00 67.50 174 GLY A O 1
ATOM 1389 N N . ALA A 1 175 ? 23.455 4.444 -20.465 1.00 62.72 175 ALA A N 1
ATOM 1390 C CA . ALA A 1 175 ? 24.083 5.588 -19.814 1.00 62.72 175 ALA A CA 1
ATOM 1391 C C . ALA A 1 175 ? 23.064 6.548 -19.182 1.00 62.72 175 ALA A C 1
ATOM 1393 O O . ALA A 1 175 ? 23.454 7.541 -18.564 1.00 62.72 175 ALA A O 1
ATOM 1394 N N . ALA A 1 176 ? 21.758 6.293 -19.327 1.00 70.81 176 ALA A N 1
ATOM 1395 C CA . ALA A 1 176 ? 20.757 7.186 -18.770 1.00 70.81 176 ALA A CA 1
ATOM 1396 C C . ALA A 1 176 ? 20.631 7.002 -17.252 1.00 70.81 176 ALA A C 1
ATOM 1398 O O . ALA A 1 176 ? 20.354 5.905 -16.758 1.00 70.81 176 ALA A O 1
ATOM 1399 N N . VAL A 1 177 ? 20.734 8.120 -16.529 1.00 67.00 177 VAL A N 1
ATOM 1400 C CA . VAL A 1 177 ? 20.663 8.221 -15.057 1.00 67.00 177 VAL A CA 1
ATOM 1401 C C . VAL A 1 177 ? 19.351 7.659 -14.475 1.00 67.00 177 VAL A C 1
ATOM 1403 O O . VAL A 1 177 ? 19.324 7.239 -13.325 1.00 67.00 177 VAL A O 1
ATOM 1406 N N . ALA A 1 178 ? 18.282 7.586 -15.275 1.00 75.94 178 ALA A N 1
ATOM 1407 C CA . ALA A 1 178 ? 16.953 7.117 -14.867 1.00 75.94 178 ALA A CA 1
ATOM 1408 C C . ALA A 1 178 ? 16.519 5.791 -15.531 1.00 75.94 178 ALA A C 1
ATOM 1410 O O . ALA A 1 178 ? 15.328 5.491 -15.605 1.00 75.94 178 ALA A O 1
ATOM 1411 N N . SER A 1 179 ? 17.455 5.013 -16.082 1.00 88.88 179 SER A N 1
ATOM 1412 C CA . SER A 1 179 ? 17.129 3.704 -16.658 1.00 88.88 179 SER A CA 1
ATOM 1413 C C . SER A 1 179 ? 16.921 2.647 -15.563 1.00 88.88 179 SER A C 1
ATOM 1415 O O . SER A 1 179 ? 17.650 2.614 -14.572 1.00 88.88 179 SER A O 1
ATOM 1417 N N . LEU A 1 180 ? 15.951 1.757 -15.754 1.00 91.00 180 LEU A N 1
ATOM 1418 C CA . LEU A 1 180 ? 15.588 0.654 -14.865 1.00 91.00 180 LEU A CA 1
ATOM 1419 C C . LEU A 1 180 ? 15.949 -0.690 -15.519 1.00 91.00 180 LEU A C 1
ATOM 1421 O O . LEU A 1 180 ? 15.773 -0.831 -16.731 1.00 91.00 180 LEU A O 1
ATOM 1425 N N . PRO A 1 181 ? 16.432 -1.686 -14.759 1.00 92.12 181 PRO A N 1
ATOM 1426 C CA . PRO A 1 181 ? 16.643 -3.038 -15.275 1.00 92.12 181 PRO A CA 1
ATOM 1427 C C . PRO A 1 181 ? 15.332 -3.682 -15.734 1.00 92.12 181 PRO A C 1
ATOM 1429 O O . PRO A 1 181 ? 14.297 -3.534 -15.084 1.00 92.12 181 PRO A O 1
ATOM 1432 N N . GLY A 1 182 ? 15.367 -4.448 -16.821 1.00 93.38 182 GLY A N 1
ATOM 1433 C CA . GLY A 1 182 ? 14.208 -5.201 -17.293 1.00 93.38 182 GLY A CA 1
ATOM 1434 C C . GLY A 1 182 ? 13.757 -6.248 -16.279 1.00 93.38 182 GLY A C 1
ATOM 1435 O O . GLY A 1 182 ? 12.558 -6.405 -16.067 1.00 93.38 182 GLY A O 1
ATOM 1436 N N . ALA A 1 183 ? 14.700 -6.882 -15.572 1.00 93.62 183 ALA A N 1
ATOM 1437 C CA . ALA A 1 183 ? 14.405 -7.813 -14.483 1.00 93.62 183 ALA A CA 1
ATOM 1438 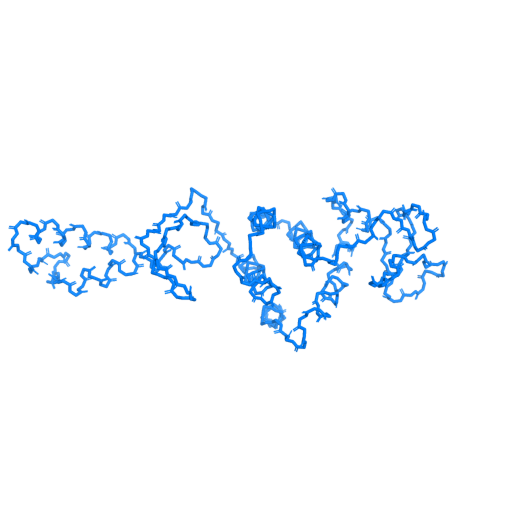C C . ALA A 1 183 ? 13.527 -7.180 -13.387 1.00 93.62 183 ALA A C 1
ATOM 1440 O O . ALA A 1 183 ? 12.627 -7.838 -12.871 1.00 93.62 183 ALA A O 1
ATOM 1441 N N . LEU A 1 184 ? 13.720 -5.890 -13.088 1.00 94.81 184 LEU A N 1
ATOM 1442 C CA . LEU A 1 184 ? 12.882 -5.152 -12.143 1.00 94.81 184 LEU A CA 1
ATOM 1443 C C . LEU A 1 184 ? 11.454 -4.962 -12.662 1.00 94.81 184 LEU A C 1
ATOM 1445 O O . LEU A 1 184 ? 10.506 -5.174 -11.914 1.00 94.81 184 LEU A O 1
ATOM 1449 N N . LEU A 1 185 ? 11.292 -4.554 -13.924 1.00 95.19 185 LEU A N 1
ATOM 1450 C CA . LEU A 1 185 ? 9.972 -4.331 -14.528 1.00 95.19 185 LEU A CA 1
ATOM 1451 C C . LEU A 1 185 ? 9.183 -5.642 -14.644 1.00 95.19 185 LEU A C 1
ATOM 1453 O O . LEU A 1 185 ? 7.999 -5.686 -14.317 1.00 95.19 185 LEU A O 1
ATOM 1457 N N . ILE A 1 186 ? 9.862 -6.724 -15.032 1.00 95.50 186 ILE A N 1
ATOM 1458 C CA . ILE A 1 186 ? 9.294 -8.075 -15.073 1.00 95.50 186 ILE A CA 1
ATOM 1459 C C . ILE A 1 186 ? 8.945 -8.543 -13.657 1.00 95.50 186 ILE A C 1
ATOM 1461 O O . ILE A 1 186 ? 7.836 -9.016 -13.425 1.00 95.50 186 ILE A O 1
ATOM 1465 N N . GLY A 1 187 ? 9.849 -8.365 -12.691 1.00 96.19 187 GLY A N 1
ATOM 1466 C CA . GLY A 1 187 ? 9.595 -8.696 -11.289 1.00 96.19 187 GLY A CA 1
ATOM 1467 C C . GLY A 1 187 ? 8.385 -7.944 -10.739 1.00 96.19 187 GLY A C 1
ATOM 1468 O O . GLY A 1 187 ? 7.528 -8.531 -10.081 1.00 96.19 187 GLY A O 1
ATOM 1469 N N . LEU A 1 188 ? 8.250 -6.664 -11.094 1.00 96.06 188 LEU A N 1
ATOM 1470 C CA . LEU A 1 188 ? 7.090 -5.859 -10.737 1.00 96.06 188 LEU A CA 1
ATOM 1471 C C . LEU A 1 188 ? 5.821 -6.362 -11.379 1.00 96.06 188 LEU A C 1
ATOM 1473 O O . LEU A 1 188 ? 4.798 -6.198 -10.751 1.00 96.06 188 LEU A O 1
ATOM 1477 N N . ARG A 1 189 ? 5.831 -6.945 -12.577 1.00 95.94 189 ARG A N 1
ATOM 1478 C CA . ARG A 1 189 ? 4.636 -7.570 -13.157 1.00 95.94 189 ARG A CA 1
ATOM 1479 C C . ARG A 1 189 ? 4.269 -8.853 -12.412 1.00 95.94 189 ARG A C 1
ATOM 1481 O O . ARG A 1 189 ? 3.134 -9.006 -11.972 1.00 95.94 189 ARG A O 1
ATOM 1488 N N . GLU A 1 190 ? 5.242 -9.742 -12.242 1.00 95.94 190 GLU A N 1
ATOM 1489 C CA . GLU A 1 190 ? 5.036 -11.098 -11.712 1.00 95.94 190 GLU A CA 1
ATOM 1490 C C . GLU A 1 190 ? 4.882 -11.149 -10.185 1.00 95.94 190 GLU A C 1
ATOM 1492 O O . GLU A 1 190 ? 4.515 -12.178 -9.624 1.00 95.94 190 GLU A O 1
ATOM 1497 N N . GLY A 1 191 ? 5.205 -10.064 -9.478 1.00 95.31 191 GLY A N 1
ATOM 1498 C CA . GLY A 1 191 ? 5.320 -10.079 -8.018 1.00 95.31 191 GLY A CA 1
ATOM 1499 C C . GLY A 1 191 ? 6.580 -10.790 -7.509 1.00 95.31 191 GLY A C 1
ATOM 1500 O O . GLY A 1 191 ? 6.718 -11.001 -6.304 1.00 95.31 191 GLY A O 1
ATOM 1501 N N . MET A 1 192 ? 7.514 -11.143 -8.398 1.00 94.69 192 MET A N 1
ATOM 1502 C CA . MET A 1 192 ? 8.770 -11.800 -8.039 1.00 94.69 192 MET A CA 1
ATOM 1503 C C . MET A 1 192 ? 9.840 -10.770 -7.687 1.00 94.69 192 MET A C 1
ATOM 1505 O O . MET A 1 192 ? 10.120 -9.861 -8.466 1.00 94.69 192 MET A O 1
ATOM 1509 N N . MET A 1 193 ? 10.442 -10.922 -6.507 1.00 94.38 193 MET A N 1
ATOM 1510 C CA . MET A 1 193 ? 11.439 -9.981 -6.005 1.00 94.38 193 MET A CA 1
ATOM 1511 C C . MET A 1 193 ? 12.736 -10.066 -6.831 1.00 94.38 193 MET A C 1
ATOM 1513 O O . MET A 1 193 ? 13.313 -11.152 -6.917 1.00 94.38 193 MET A O 1
ATOM 1517 N N . PRO A 1 194 ? 13.208 -8.949 -7.417 1.00 92.44 194 PRO A N 1
ATOM 1518 C CA . PRO A 1 194 ? 14.501 -8.883 -8.090 1.00 92.44 194 PRO A CA 1
ATOM 1519 C C . PRO A 1 194 ? 15.633 -8.665 -7.072 1.00 92.44 194 PRO A C 1
ATOM 1521 O O . PRO A 1 194 ? 15.419 -8.680 -5.857 1.00 92.44 194 PRO A O 1
ATOM 1524 N N . ASP A 1 195 ? 16.846 -8.411 -7.560 1.00 91.06 195 ASP A N 1
ATOM 1525 C CA . ASP A 1 195 ? 17.992 -8.120 -6.703 1.00 91.06 195 ASP A CA 1
ATOM 1526 C C . ASP A 1 195 ? 17.774 -6.881 -5.818 1.00 91.06 195 ASP A C 1
ATOM 1528 O O . ASP A 1 195 ? 17.131 -5.895 -6.190 1.00 91.06 195 ASP A O 1
ATOM 1532 N N . ALA A 1 196 ? 18.388 -6.883 -4.632 1.00 90.06 196 ALA A N 1
ATOM 1533 C CA . ALA A 1 196 ? 18.220 -5.819 -3.639 1.00 90.06 196 ALA A CA 1
ATOM 1534 C C . ALA A 1 196 ? 18.605 -4.414 -4.150 1.00 90.06 196 ALA A C 1
ATOM 1536 O O . ALA A 1 196 ? 18.053 -3.409 -3.692 1.00 90.06 196 ALA A O 1
ATOM 1537 N N . ASN A 1 197 ? 19.558 -4.327 -5.085 1.00 88.31 197 ASN A N 1
ATOM 1538 C CA . ASN A 1 197 ? 19.925 -3.070 -5.745 1.00 88.31 197 ASN A CA 1
ATOM 1539 C C . ASN A 1 197 ? 18.769 -2.514 -6.584 1.00 88.31 197 ASN A C 1
ATOM 1541 O O . ASN A 1 197 ? 18.487 -1.315 -6.533 1.00 88.31 197 ASN A O 1
ATOM 1545 N N . ASP A 1 198 ? 18.060 -3.391 -7.282 1.00 89.00 198 ASP A N 1
ATOM 1546 C CA . ASP A 1 198 ? 16.988 -3.024 -8.197 1.00 89.00 198 ASP A CA 1
ATOM 1547 C C . ASP A 1 198 ? 15.736 -2.603 -7.429 1.00 89.00 198 ASP A C 1
ATOM 1549 O O . ASP A 1 198 ? 15.102 -1.602 -7.767 1.00 89.00 198 ASP A O 1
ATOM 1553 N N . VAL A 1 199 ? 15.446 -3.269 -6.305 1.00 90.31 199 VAL A N 1
ATOM 1554 C CA . VAL A 1 199 ? 14.387 -2.845 -5.371 1.00 90.31 199 VAL A CA 1
ATOM 1555 C C . VAL A 1 199 ? 14.628 -1.412 -4.872 1.00 90.31 199 VAL A C 1
ATOM 1557 O O . VAL A 1 199 ? 13.687 -0.622 -4.754 1.00 90.31 199 VAL A O 1
ATOM 1560 N N . ARG A 1 200 ? 15.886 -1.028 -4.606 1.00 84.81 200 ARG A N 1
ATOM 1561 C CA . ARG A 1 200 ? 16.224 0.349 -4.201 1.00 84.81 200 ARG A CA 1
ATOM 1562 C C . ARG A 1 200 ? 16.032 1.356 -5.333 1.00 84.81 200 ARG A C 1
ATOM 1564 O O . ARG A 1 200 ? 15.497 2.434 -5.072 1.00 84.81 200 ARG A O 1
ATOM 1571 N N . ALA A 1 201 ? 16.443 1.016 -6.554 1.00 81.38 201 ALA A N 1
ATOM 1572 C CA . ALA A 1 201 ? 16.262 1.873 -7.727 1.00 81.38 201 ALA A CA 1
ATOM 1573 C C . ALA A 1 201 ? 14.772 2.125 -8.019 1.00 81.38 201 ALA A C 1
ATOM 1575 O O . ALA A 1 201 ? 14.366 3.255 -8.285 1.00 81.38 201 ALA A O 1
ATOM 1576 N N . CYS A 1 202 ? 13.945 1.090 -7.852 1.00 89.56 202 CYS A N 1
ATOM 1577 C CA . CYS A 1 202 ? 12.495 1.140 -8.024 1.00 89.56 202 CYS A CA 1
ATOM 1578 C C . CYS A 1 202 ? 11.802 2.194 -7.150 1.00 89.56 202 CYS A C 1
ATOM 1580 O O . CYS A 1 202 ? 10.821 2.809 -7.565 1.00 89.56 202 CYS A O 1
ATOM 1582 N N . ARG A 1 203 ? 12.315 2.412 -5.930 1.00 89.81 203 ARG A N 1
ATOM 1583 C CA . ARG A 1 203 ? 11.679 3.274 -4.928 1.00 89.81 203 ARG A CA 1
ATOM 1584 C C . ARG A 1 203 ? 11.448 4.695 -5.423 1.00 89.81 203 ARG A C 1
ATOM 1586 O O . ARG A 1 203 ? 10.352 5.217 -5.250 1.00 89.81 203 ARG A O 1
ATOM 1593 N N . HIS A 1 204 ? 12.489 5.332 -5.951 1.00 86.56 204 HIS A N 1
ATOM 1594 C CA . HIS A 1 204 ? 12.394 6.726 -6.389 1.00 86.56 204 HIS A CA 1
ATOM 1595 C C . HIS A 1 204 ? 11.453 6.833 -7.582 1.00 86.56 204 HIS A C 1
ATOM 1597 O O . HIS A 1 204 ? 10.516 7.616 -7.547 1.00 86.56 204 HIS A O 1
ATOM 1603 N N . TRP A 1 205 ? 11.608 5.931 -8.550 1.00 90.94 205 TRP A N 1
ATOM 1604 C CA . TRP A 1 205 ? 10.769 5.909 -9.738 1.00 90.94 205 TRP A CA 1
ATOM 1605 C C . TRP A 1 205 ? 9.266 5.769 -9.433 1.00 90.94 205 TRP A C 1
ATOM 1607 O O . TRP A 1 205 ? 8.479 6.577 -9.918 1.00 90.94 205 TRP A O 1
ATOM 1617 N N . LEU A 1 206 ? 8.846 4.810 -8.596 1.00 92.88 206 LEU A N 1
ATOM 1618 C CA . LEU A 1 206 ? 7.422 4.668 -8.245 1.00 92.88 206 LEU A CA 1
ATOM 1619 C C . LEU A 1 206 ? 6.889 5.855 -7.433 1.00 92.88 206 LEU A C 1
ATOM 1621 O O . LEU A 1 206 ? 5.737 6.249 -7.606 1.00 92.88 206 LEU A O 1
ATOM 1625 N N . ARG A 1 207 ? 7.718 6.458 -6.574 1.00 89.75 207 ARG A N 1
ATOM 1626 C CA . ARG A 1 207 ? 7.337 7.676 -5.846 1.00 89.75 207 ARG A CA 1
ATOM 1627 C C . ARG A 1 207 ? 7.139 8.858 -6.782 1.00 89.75 207 ARG A C 1
ATOM 1629 O O . ARG A 1 207 ? 6.163 9.576 -6.607 1.00 89.75 207 ARG A O 1
ATOM 1636 N N . ASP A 1 208 ? 8.014 9.026 -7.768 1.00 88.94 208 ASP A N 1
ATOM 1637 C CA . ASP A 1 208 ? 7.907 10.097 -8.761 1.00 88.94 208 ASP A CA 1
ATOM 1638 C C . ASP A 1 208 ? 6.650 9.928 -9.624 1.00 88.94 208 ASP A C 1
ATOM 1640 O O . ASP A 1 208 ? 5.982 10.912 -9.939 1.00 88.94 208 ASP A O 1
ATOM 1644 N N . LEU A 1 209 ? 6.285 8.685 -9.963 1.00 91.81 209 LEU A N 1
ATOM 1645 C CA . LEU A 1 209 ? 5.021 8.384 -10.640 1.00 91.81 209 LEU A CA 1
ATOM 1646 C C . LEU A 1 209 ? 3.813 8.736 -9.764 1.00 91.81 209 LEU A C 1
ATOM 1648 O O . LEU A 1 209 ? 2.923 9.451 -10.209 1.00 91.81 209 LEU A O 1
ATOM 1652 N N . LEU A 1 210 ? 3.795 8.302 -8.501 1.00 92.75 210 LEU A N 1
ATOM 1653 C CA . LEU A 1 210 ? 2.713 8.640 -7.570 1.00 92.75 210 LEU A CA 1
ATOM 1654 C C . LEU A 1 210 ? 2.606 10.149 -7.321 1.00 92.75 210 LEU A C 1
ATOM 1656 O O . LEU A 1 210 ? 1.500 10.677 -7.237 1.00 92.75 210 LEU A O 1
ATOM 1660 N N . ALA A 1 211 ? 3.735 10.857 -7.238 1.00 90.50 211 ALA A N 1
ATOM 1661 C CA . ALA A 1 211 ? 3.773 12.296 -6.997 1.00 90.50 211 ALA A CA 1
ATOM 1662 C C . ALA A 1 211 ? 3.072 13.105 -8.096 1.00 90.50 211 ALA A C 1
ATOM 1664 O O . ALA A 1 211 ? 2.430 14.111 -7.792 1.00 90.50 211 ALA A O 1
ATOM 1665 N N . GLN A 1 212 ? 3.107 12.636 -9.348 1.00 90.38 212 GLN A N 1
ATOM 1666 C CA . GLN A 1 212 ? 2.366 13.255 -10.456 1.00 90.38 212 GLN A CA 1
ATOM 1667 C C . GLN A 1 212 ? 0.847 13.237 -10.224 1.00 90.38 212 GLN A C 1
ATOM 1669 O O . GLN A 1 212 ? 0.139 14.114 -10.713 1.00 90.38 212 GLN A O 1
ATOM 1674 N N . HIS A 1 213 ? 0.354 12.286 -9.427 1.00 90.69 213 HIS A N 1
ATOM 1675 C CA . HIS A 1 213 ? -1.060 12.146 -9.083 1.00 90.69 213 HIS A CA 1
ATOM 1676 C C . HIS A 1 213 ? -1.438 12.810 -7.749 1.00 90.69 213 HIS A C 1
ATOM 1678 O O . HIS A 1 213 ? -2.621 12.938 -7.450 1.00 90.69 213 HIS A O 1
ATOM 1684 N N . LEU A 1 214 ? -0.465 13.284 -6.961 1.00 88.38 214 LEU A N 1
ATOM 1685 C CA . LEU A 1 214 ? -0.712 13.950 -5.674 1.00 88.38 214 LEU A CA 1
ATOM 1686 C C . LEU A 1 214 ? -1.108 15.431 -5.805 1.00 88.38 214 LEU A C 1
ATOM 1688 O O . LEU A 1 214 ? -1.375 16.083 -4.797 1.00 88.38 214 LEU A O 1
ATOM 1692 N N . GLY A 1 215 ? -1.133 15.994 -7.019 1.00 81.38 215 GLY A N 1
ATOM 1693 C CA . GLY A 1 215 ? -1.592 17.371 -7.249 1.00 81.38 215 GLY A CA 1
ATOM 1694 C C . GLY A 1 215 ? -0.778 18.438 -6.502 1.00 81.38 215 GLY A C 1
ATOM 1695 O O . GLY A 1 215 ? -1.328 19.462 -6.105 1.00 81.38 215 GLY A O 1
ATOM 1696 N N . GLY A 1 216 ? 0.515 18.187 -6.267 1.00 78.94 216 GLY A N 1
ATOM 1697 C CA . GLY A 1 216 ? 1.407 19.084 -5.520 1.00 78.94 216 GLY A CA 1
ATOM 1698 C C . GLY A 1 216 ? 1.384 18.904 -3.998 1.00 78.94 216 GLY A C 1
ATOM 1699 O O . GLY A 1 216 ? 2.100 19.615 -3.297 1.00 78.94 216 GLY A O 1
ATOM 1700 N N . ARG A 1 217 ? 0.600 17.956 -3.468 1.00 83.69 217 ARG A N 1
ATOM 1701 C CA . ARG A 1 217 ? 0.637 17.590 -2.049 1.00 83.69 217 ARG A CA 1
ATOM 1702 C C . ARG A 1 217 ? 1.870 16.737 -1.747 1.00 83.69 217 ARG A C 1
ATOM 1704 O O . ARG A 1 217 ? 2.043 15.667 -2.324 1.00 83.69 217 ARG A O 1
ATOM 1711 N N . GLU A 1 218 ? 2.676 17.164 -0.783 1.00 82.31 218 GLU A N 1
ATOM 1712 C CA . GLU A 1 218 ? 3.723 16.317 -0.208 1.00 82.31 218 GLU A CA 1
ATOM 1713 C C . GLU A 1 218 ? 3.149 15.390 0.872 1.00 82.31 218 GLU A C 1
ATOM 1715 O O . GLU A 1 218 ? 2.213 15.744 1.594 1.00 82.31 218 GLU A O 1
ATOM 1720 N N . LEU A 1 219 ? 3.704 14.181 0.970 1.00 86.00 219 LEU A N 1
ATOM 1721 C CA . LEU A 1 219 ? 3.312 13.201 1.981 1.00 86.00 219 LEU A CA 1
ATOM 1722 C C . LEU A 1 219 ? 4.149 13.382 3.251 1.00 86.00 219 LEU A C 1
ATOM 1724 O O . LEU A 1 219 ? 5.379 13.316 3.211 1.00 86.00 219 LEU A O 1
ATOM 1728 N N . ASN A 1 220 ? 3.493 13.528 4.399 1.00 85.19 220 ASN A N 1
ATOM 1729 C CA . ASN A 1 220 ? 4.140 13.673 5.705 1.00 85.19 220 ASN A CA 1
ATOM 1730 C C . ASN A 1 220 ? 4.979 12.444 6.067 1.00 85.19 220 ASN A C 1
ATOM 1732 O O . ASN A 1 220 ? 6.063 12.570 6.638 1.00 85.19 220 ASN A O 1
ATOM 1736 N N . ALA A 1 221 ? 4.518 11.247 5.694 1.00 81.81 221 ALA A N 1
ATOM 1737 C CA . ALA A 1 221 ? 5.253 10.009 5.914 1.00 81.81 221 ALA A CA 1
ATOM 1738 C C . ALA A 1 221 ? 6.632 10.036 5.235 1.00 81.81 221 ALA A C 1
ATOM 1740 O O . ALA A 1 221 ? 7.575 9.411 5.720 1.00 81.81 221 ALA A O 1
ATOM 1741 N N . TRP A 1 222 ? 6.782 10.769 4.126 1.00 80.56 222 TRP A N 1
ATOM 1742 C CA . TRP A 1 222 ? 8.066 10.907 3.444 1.00 80.56 222 TRP A CA 1
ATOM 1743 C C . TRP A 1 222 ? 9.040 11.792 4.215 1.00 80.56 222 TRP A C 1
ATOM 1745 O O . TRP A 1 222 ? 10.207 11.411 4.306 1.00 80.56 222 TRP A O 1
ATOM 1755 N N . SER A 1 223 ? 8.570 12.903 4.793 1.00 80.56 223 SER A N 1
ATOM 1756 C CA . SER A 1 223 ? 9.382 13.761 5.671 1.00 80.56 223 SER A CA 1
ATOM 1757 C C . SER A 1 223 ? 9.834 12.990 6.909 1.00 80.56 223 SER A C 1
ATOM 1759 O O . SER A 1 223 ? 11.026 12.878 7.185 1.00 80.56 223 SER A O 1
ATOM 1761 N N . LEU A 1 224 ? 8.889 12.323 7.579 1.00 80.62 224 LEU A N 1
ATOM 1762 C CA . LEU A 1 224 ? 9.149 11.589 8.816 1.00 80.62 224 LEU A CA 1
ATOM 1763 C C . LEU A 1 224 ? 10.187 10.466 8.633 1.00 80.62 224 LEU A C 1
ATOM 1765 O O . LEU A 1 224 ? 11.059 10.265 9.476 1.00 80.62 224 LEU A O 1
ATOM 1769 N N . MET A 1 225 ? 10.132 9.741 7.510 1.00 79.50 225 MET A N 1
ATOM 1770 C CA . MET A 1 225 ? 11.129 8.713 7.187 1.00 79.50 225 MET A CA 1
ATOM 1771 C C . MET A 1 225 ? 12.534 9.282 6.943 1.00 79.50 225 MET A C 1
ATOM 1773 O O . MET A 1 225 ? 13.512 8.564 7.154 1.00 79.50 225 MET A O 1
ATOM 1777 N N . GLN A 1 226 ? 12.651 10.519 6.453 1.00 76.75 226 GLN A N 1
ATOM 1778 C CA . GLN A 1 226 ? 13.949 11.173 6.265 1.00 76.75 226 GLN A CA 1
ATOM 1779 C C . GLN A 1 226 ? 14.523 11.635 7.605 1.00 76.75 226 GLN A C 1
ATOM 1781 O O . GLN A 1 226 ? 15.687 11.362 7.886 1.00 76.75 226 GLN A O 1
ATOM 1786 N N . GLU A 1 227 ? 13.695 12.245 8.453 1.00 74.69 227 GLU A N 1
ATOM 1787 C CA . GLU A 1 227 ? 14.085 12.732 9.781 1.00 74.69 227 GLU A CA 1
ATOM 1788 C C . GLU A 1 227 ? 14.581 11.602 10.690 1.00 74.69 227 GLU A C 1
ATOM 1790 O O . GLU A 1 227 ? 15.644 11.713 11.293 1.00 74.69 227 GLU A O 1
ATOM 1795 N N . ILE A 1 228 ? 13.868 10.471 10.732 1.00 71.00 228 ILE A N 1
ATOM 1796 C CA . ILE A 1 228 ? 14.242 9.326 11.581 1.00 71.00 228 ILE A CA 1
ATOM 1797 C C . ILE A 1 228 ? 15.559 8.678 11.134 1.00 71.00 228 ILE A C 1
ATOM 1799 O O . ILE A 1 228 ? 16.270 8.116 11.957 1.00 71.00 228 ILE A O 1
ATOM 1803 N N . ARG A 1 229 ? 15.910 8.757 9.845 1.00 64.56 229 ARG A N 1
ATOM 1804 C CA . ARG A 1 229 ? 17.193 8.245 9.328 1.00 64.56 229 ARG A CA 1
ATOM 1805 C C . ARG A 1 229 ? 18.370 9.191 9.553 1.00 64.56 229 ARG A C 1
ATOM 1807 O O . ARG A 1 229 ? 19.504 8.781 9.326 1.00 64.56 229 ARG A O 1
ATOM 1814 N N . ALA A 1 230 ? 18.102 10.440 9.925 1.00 54.72 230 ALA A N 1
ATOM 1815 C CA . ALA A 1 230 ? 19.120 11.443 10.213 1.00 54.72 230 ALA A CA 1
ATOM 1816 C C . ALA A 1 230 ? 19.555 11.458 11.694 1.00 54.72 230 ALA A C 1
ATOM 1818 O O . ALA A 1 230 ? 20.491 12.183 12.032 1.00 54.72 230 ALA A O 1
ATOM 1819 N N . ILE A 1 231 ? 18.882 10.678 12.550 1.00 48.50 231 ILE A N 1
ATOM 1820 C CA . ILE A 1 231 ? 19.174 10.480 13.981 1.00 48.50 231 ILE A CA 1
ATOM 1821 C C . ILE A 1 231 ? 20.030 9.224 14.156 1.00 48.50 231 ILE A C 1
ATOM 1823 O O . ILE A 1 231 ? 21.000 9.291 14.943 1.00 48.50 231 ILE A O 1
#

Secondary structure (DSSP, 8-state):
-HHHHHHHHHHHHHHHTT-SSEEETTEEE-HHHHHHHHHHHHHHHS-TT--EEEEEE-SSSSPEEEEEEE-S------THHHHHHHHHHHHHHHHSPTT---HHHHHHHHHHHHHTT-S-HHHHHHHHHHHHHHHHHHTT-----SBBTTSPBP-TTSEEEEETTTEEEE-TTS--TT-EEHHHHHHHHHT----HHHHHHHHHHHHHHHHHHTTTPPPHHHHHHHHHHT-